Protein AF-J9GIW1-F1 (afdb_monomer_lite)

Radius of gyration: 27.0 Å; chains: 1; bounding box: 78×29×65 Å

pLDDT: mean 71.68, std 23.79, range [25.59, 98.31]

Organism: NCBI:txid749906

Secondary structure (DSSP, 8-state):
--------------------SS----TT----PPPTT-EEEETTEEEEEEEPPB-TTSPBP-TT-TT--TTSS----BTTB----STTSTT---EEEEE-PPPPP---S-------TTTTT---GGGS-HHHHHHHHHHHHHHHHHH-TTGGGG-TTHHHHHHHHHHHHHHHHHTT--B-TTT-SBHHHHHHHHHHHHHHHHHHHHHHHH--

Structure (mmCIF, N/CA/C/O backbone):
data_AF-J9GIW1-F1
#
_entry.id   AF-J9GIW1-F1
#
loop_
_atom_site.group_PDB
_atom_site.id
_atom_site.type_symbol
_atom_site.label_atom_id
_atom_site.label_alt_id
_atom_site.label_comp_id
_atom_site.label_asym_id
_atom_site.label_entity_id
_atom_site.label_seq_id
_atom_site.pdbx_PDB_ins_code
_atom_site.Cartn_x
_atom_site.Cartn_y
_atom_site.Cartn_z
_atom_site.occupancy
_atom_site.B_iso_or_equiv
_atom_site.auth_seq_id
_atom_site.auth_comp_id
_atom_site.auth_asym_id
_atom_site.auth_atom_id
_atom_site.pdbx_PDB_model_num
ATOM 1 N N . MET A 1 1 ? -30.947 -4.481 -18.142 1.00 34.44 1 MET A N 1
ATOM 2 C CA . MET A 1 1 ? -30.563 -5.759 -17.505 1.00 34.44 1 MET A CA 1
ATOM 3 C C . MET A 1 1 ? -29.119 -5.628 -17.074 1.00 34.44 1 MET A C 1
ATOM 5 O O . MET A 1 1 ? -28.311 -5.273 -17.918 1.00 34.44 1 MET A O 1
ATOM 9 N N . GLY A 1 2 ? -28.842 -5.852 -15.788 1.00 29.94 2 GLY A N 1
ATOM 10 C CA . GLY 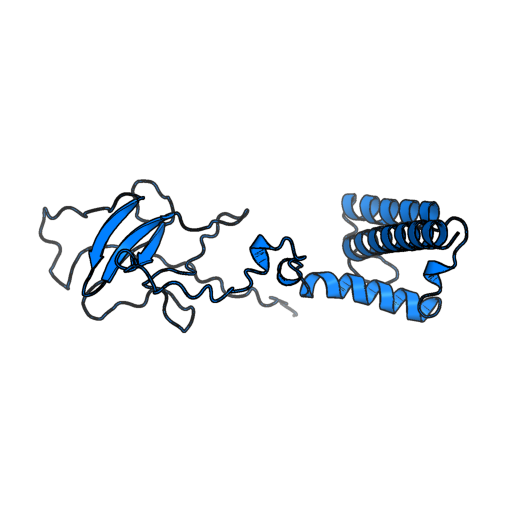A 1 2 ? -27.494 -5.821 -15.212 1.00 29.94 2 GLY A CA 1
ATOM 11 C C . GLY A 1 2 ? -27.315 -4.759 -14.127 1.00 29.94 2 GLY A C 1
ATOM 12 O O . GLY A 1 2 ? -26.553 -3.826 -14.318 1.00 29.94 2 GLY A O 1
ATOM 13 N N . ASP A 1 3 ? -28.054 -4.883 -13.021 1.00 30.08 3 ASP A N 1
ATOM 14 C CA . ASP A 1 3 ? -27.810 -4.173 -11.757 1.00 30.08 3 ASP A CA 1
ATOM 15 C C . ASP A 1 3 ? -26.707 -4.928 -10.995 1.00 30.08 3 ASP A C 1
ATOM 17 O O . ASP A 1 3 ? -26.909 -6.079 -10.605 1.00 30.08 3 ASP A O 1
ATOM 21 N N . SER A 1 4 ? -25.534 -4.314 -10.832 1.00 28.95 4 SER A N 1
ATOM 22 C CA . SER A 1 4 ? -24.412 -4.850 -10.058 1.00 28.95 4 SER A CA 1
ATOM 23 C C . SER A 1 4 ? -24.239 -4.059 -8.761 1.00 28.95 4 SER A C 1
ATOM 25 O O . SER A 1 4 ? -23.310 -3.268 -8.603 1.00 28.95 4 SER A O 1
ATOM 27 N N . ARG A 1 5 ? -25.141 -4.295 -7.806 1.00 30.14 5 ARG A N 1
ATOM 28 C CA . ARG A 1 5 ? -24.930 -3.983 -6.388 1.00 30.14 5 ARG A CA 1
ATOM 29 C C . ARG A 1 5 ? -23.894 -4.949 -5.803 1.00 30.14 5 ARG A C 1
ATOM 31 O O . ARG A 1 5 ? -24.227 -6.040 -5.347 1.00 30.14 5 ARG A O 1
ATOM 38 N N . GLY A 1 6 ? -22.627 -4.541 -5.854 1.00 28.38 6 GLY A N 1
ATOM 39 C CA . GLY A 1 6 ? -21.516 -5.191 -5.165 1.00 28.38 6 GLY A CA 1
ATOM 40 C C . GLY A 1 6 ? -21.609 -4.974 -3.654 1.00 28.38 6 GLY A C 1
ATOM 41 O O . GLY A 1 6 ? -21.505 -3.854 -3.173 1.00 28.38 6 GLY A O 1
ATOM 42 N N . ILE A 1 7 ? -21.884 -6.070 -2.951 1.00 31.95 7 ILE A N 1
ATOM 43 C CA . ILE A 1 7 ? -21.630 -6.408 -1.541 1.00 31.95 7 ILE A CA 1
ATOM 44 C C . ILE A 1 7 ? -20.930 -5.298 -0.726 1.00 31.95 7 ILE A C 1
ATOM 46 O O . ILE A 1 7 ? -19.725 -5.331 -0.495 1.00 31.95 7 ILE A O 1
ATOM 50 N N . LEU A 1 8 ? -21.715 -4.345 -0.221 1.00 29.56 8 LEU A N 1
ATOM 51 C CA . LEU A 1 8 ? -21.342 -3.567 0.957 1.00 29.56 8 LEU A CA 1
ATOM 52 C C . LEU A 1 8 ? -21.538 -4.476 2.173 1.00 29.56 8 LEU A C 1
ATOM 54 O O . LEU A 1 8 ? -22.647 -4.954 2.428 1.00 29.56 8 LEU A O 1
ATOM 58 N N . GLY A 1 9 ? -20.458 -4.746 2.906 1.00 27.41 9 GLY A N 1
ATOM 59 C CA . GLY A 1 9 ? -20.540 -5.374 4.218 1.00 27.41 9 GLY A CA 1
ATOM 60 C C . GLY A 1 9 ? -21.493 -4.563 5.094 1.00 27.41 9 GLY A C 1
ATOM 61 O O . GLY A 1 9 ? -21.270 -3.379 5.324 1.00 27.41 9 GLY A O 1
ATOM 62 N N . ASN A 1 10 ? -22.586 -5.189 5.530 1.00 28.38 10 ASN A N 1
ATOM 63 C CA . ASN A 1 10 ? -23.579 -4.573 6.402 1.00 28.38 10 ASN A CA 1
ATOM 64 C C . ASN A 1 10 ? -22.921 -4.163 7.730 1.00 28.38 10 ASN A C 1
ATOM 66 O O . ASN A 1 10 ? -22.829 -4.971 8.654 1.00 28.38 10 ASN A O 1
ATOM 70 N N . VAL A 1 11 ? -22.484 -2.908 7.844 1.00 31.77 11 VAL A N 1
ATOM 71 C CA . VAL A 1 11 ? -22.175 -2.298 9.137 1.00 31.77 11 VAL A CA 1
ATOM 72 C C . VAL A 1 11 ? -23.519 -2.001 9.796 1.00 31.77 11 VAL A C 1
ATOM 74 O O . VAL A 1 11 ? -24.291 -1.155 9.351 1.00 31.77 11 VAL A O 1
ATOM 77 N N . HIS A 1 12 ? -23.862 -2.795 10.805 1.00 31.84 12 HIS A N 1
ATOM 78 C CA . HIS A 1 12 ? -25.117 -2.668 11.532 1.00 31.84 12 HIS A CA 1
ATOM 79 C C . HIS A 1 12 ? -25.100 -1.406 12.412 1.00 31.84 12 HIS A C 1
ATOM 81 O O . HIS A 1 12 ? -24.447 -1.382 13.452 1.00 31.84 12 HIS A O 1
ATOM 87 N N . TYR A 1 13 ? -25.859 -0.377 12.027 1.00 31.52 13 TYR A N 1
ATOM 88 C CA . TYR A 1 13 ? -26.205 0.756 12.892 1.00 31.52 13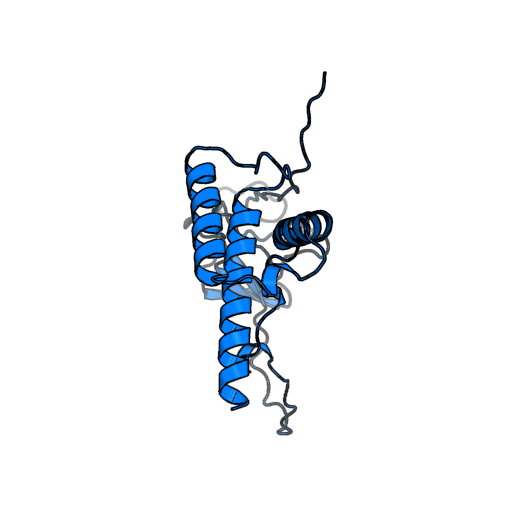 TYR A CA 1
ATOM 89 C C . TYR A 1 13 ? -27.261 0.312 13.917 1.00 31.52 13 TYR A C 1
ATOM 91 O O . TYR A 1 13 ? -28.282 -0.267 13.539 1.00 31.52 13 TYR A O 1
ATOM 99 N N . CYS A 1 14 ? -27.030 0.550 15.212 1.00 28.52 14 CYS A N 1
ATOM 100 C CA . CYS A 1 14 ? -27.933 0.100 16.277 1.00 28.52 14 CYS A CA 1
ATOM 101 C C . CYS A 1 14 ? -28.459 1.274 17.125 1.00 28.52 14 CYS A C 1
ATOM 103 O O . CYS A 1 14 ? -27.732 1.869 17.915 1.00 28.52 14 CYS A O 1
ATOM 105 N N . TYR A 1 15 ? -29.757 1.560 16.974 1.00 27.89 15 TYR A N 1
ATOM 106 C CA . TYR A 1 15 ? -30.563 2.480 17.788 1.00 27.89 15 TYR A CA 1
ATOM 107 C C . TYR A 1 15 ? -31.064 1.787 19.048 1.00 27.89 15 TYR A C 1
ATOM 109 O O . TYR A 1 15 ? -31.708 0.752 18.897 1.00 27.89 15 TYR A O 1
ATOM 117 N N . ILE A 1 16 ? -30.969 2.364 20.256 1.00 38.75 16 ILE A N 1
ATOM 118 C CA . ILE A 1 16 ? -31.839 1.892 21.353 1.00 38.75 16 ILE A CA 1
ATOM 119 C C . ILE A 1 16 ? -32.179 3.031 22.385 1.00 38.75 16 ILE A C 1
ATOM 121 O O . ILE A 1 16 ? -31.409 3.971 22.545 1.00 38.75 16 ILE A O 1
ATOM 125 N N . GLN A 1 17 ? -33.373 2.974 23.034 1.00 33.34 17 GLN A N 1
ATOM 126 C CA . GLN A 1 17 ? -33.990 3.805 24.115 1.00 33.34 17 GLN A CA 1
ATOM 127 C C . GLN A 1 17 ? -33.945 3.227 25.559 1.00 33.34 17 GLN A C 1
ATOM 129 O O . GLN A 1 17 ? -34.583 2.205 25.771 1.00 33.34 17 GLN A O 1
ATOM 134 N N . ILE A 1 18 ? -33.353 3.885 26.571 1.00 30.81 18 ILE A N 1
ATOM 135 C CA . ILE A 1 18 ? -33.427 3.410 27.979 1.00 30.81 18 ILE A CA 1
ATOM 136 C C . ILE A 1 18 ? -34.754 3.824 28.624 1.00 30.81 18 ILE A C 1
ATOM 138 O O . ILE A 1 18 ? -35.031 5.012 28.702 1.00 30.81 18 ILE A O 1
ATOM 142 N N . ASP A 1 19 ? -35.547 2.858 29.086 1.00 28.91 19 ASP A N 1
ATOM 143 C CA . ASP A 1 19 ? -36.353 2.963 30.312 1.00 28.91 19 ASP A CA 1
ATOM 144 C C . ASP A 1 19 ? -36.876 1.564 30.672 1.00 28.91 19 ASP A C 1
ATOM 146 O O . ASP A 1 19 ? -37.833 1.103 30.056 1.00 28.91 19 ASP A O 1
ATOM 150 N N . LEU A 1 20 ? -36.201 0.934 31.650 1.00 26.41 20 LEU A N 1
ATOM 151 C CA . LEU A 1 20 ? -36.711 0.009 32.683 1.00 26.41 20 LEU A CA 1
ATOM 152 C C . LEU A 1 20 ? -37.554 -1.230 32.245 1.00 26.41 20 LEU A C 1
ATOM 154 O O . LEU A 1 20 ? -37.964 -1.353 31.093 1.00 26.41 20 LEU A O 1
ATOM 158 N N . PRO A 1 21 ? -37.755 -2.255 33.115 1.00 25.59 21 PRO A N 1
ATOM 159 C CA . PRO A 1 21 ? -38.506 -3.459 32.732 1.00 25.59 21 PRO A CA 1
ATOM 160 C C . PRO A 1 21 ? -39.924 -3.045 32.337 1.00 25.59 21 PRO A C 1
ATOM 162 O O . PRO A 1 21 ? -40.338 -1.967 32.741 1.00 25.59 21 PRO A O 1
ATOM 165 N N . ARG A 1 22 ? -40.673 -3.854 31.563 1.00 27.08 22 ARG A N 1
ATOM 166 C CA . ARG A 1 22 ? -42.056 -3.550 31.114 1.00 27.08 22 ARG A CA 1
ATOM 167 C C . ARG A 1 22 ? -42.930 -3.007 32.263 1.00 27.08 22 ARG A C 1
ATOM 169 O O . ARG A 1 22 ? -43.689 -3.726 32.903 1.00 27.08 22 ARG A O 1
ATOM 176 N N . ILE A 1 23 ? -42.869 -1.705 32.469 1.00 29.38 23 ILE A N 1
ATOM 177 C CA . ILE A 1 23 ? -43.678 -0.906 33.360 1.00 29.38 23 ILE A CA 1
ATOM 178 C C . ILE A 1 23 ? -44.057 0.244 32.453 1.00 29.38 23 ILE A C 1
ATOM 180 O O . ILE A 1 23 ? -43.209 0.957 31.922 1.00 29.38 23 ILE A O 1
ATOM 184 N N . LYS A 1 24 ? -45.356 0.361 32.186 1.00 30.48 24 LYS A N 1
ATOM 185 C CA . LYS A 1 24 ? -45.933 1.533 31.529 1.00 30.48 24 LYS A CA 1
ATOM 186 C C . LYS A 1 24 ? -45.247 2.770 32.107 1.00 30.48 24 LYS A C 1
ATOM 188 O O . LYS A 1 24 ? -45.344 2.951 33.317 1.00 30.48 24 LYS A O 1
ATOM 193 N N . LYS A 1 25 ? -44.567 3.553 31.261 1.00 33.88 25 LYS A N 1
ATOM 194 C CA . LYS A 1 25 ? -43.883 4.810 31.596 1.00 33.88 25 LYS A CA 1
ATOM 195 C C . LYS A 1 25 ? -44.646 5.521 32.720 1.00 33.88 25 LYS A C 1
ATOM 197 O O . LYS A 1 25 ? -45.715 6.086 32.469 1.00 33.88 25 LYS A O 1
ATOM 202 N N . LYS A 1 26 ? -44.184 5.414 33.971 1.00 38.84 26 LYS A N 1
ATOM 203 C CA . LYS A 1 26 ? -44.797 6.177 35.058 1.00 38.84 26 LYS A CA 1
ATOM 204 C C . LYS A 1 26 ? -44.316 7.606 34.869 1.00 38.84 26 LYS A C 1
ATOM 206 O O . LYS A 1 26 ? -43.137 7.867 34.667 1.00 38.84 26 LYS A O 1
ATOM 211 N N . LYS A 1 27 ? -45.266 8.531 34.823 1.00 31.41 27 LYS A N 1
ATOM 212 C CA . LYS A 1 27 ? -45.013 9.954 34.609 1.00 31.41 27 LYS A CA 1
ATOM 213 C C . LYS A 1 27 ? -44.089 10.454 35.735 1.00 31.41 27 LYS A C 1
ATOM 215 O O . LYS A 1 27 ? -44.565 10.586 36.856 1.00 31.41 27 LYS A O 1
ATOM 220 N N . GLY A 1 28 ? -42.805 10.692 35.441 1.00 39.88 28 GLY A N 1
ATOM 221 C CA . GLY A 1 28 ? -41.854 11.316 36.374 1.00 39.88 28 GLY A CA 1
ATOM 222 C C . GLY A 1 28 ? -40.571 10.552 36.741 1.00 39.88 28 GLY A C 1
ATOM 223 O O . GLY A 1 28 ? -39.866 11.044 37.611 1.00 39.88 28 GLY A O 1
ATOM 224 N N . GLU A 1 29 ? -40.235 9.405 36.137 1.00 39.62 29 GLU A N 1
ATOM 225 C CA . GLU A 1 29 ? -38.907 8.781 36.345 1.00 39.62 29 GLU A CA 1
ATOM 226 C C . GLU A 1 29 ? -37.851 9.392 35.399 1.00 39.62 29 GLU A C 1
ATOM 228 O O . GLU A 1 29 ? -38.064 9.466 34.188 1.00 39.62 29 GLU A O 1
ATOM 233 N N . GLU A 1 30 ? -36.740 9.882 35.964 1.00 42.78 30 GLU A N 1
ATOM 234 C CA . GLU A 1 30 ? -35.601 10.460 35.235 1.00 42.78 30 GLU A CA 1
ATOM 235 C C . GLU A 1 30 ? -34.679 9.367 34.670 1.00 42.78 30 GLU A C 1
ATOM 237 O O . GLU A 1 30 ? -34.265 8.448 35.380 1.00 42.78 30 GLU A O 1
ATOM 242 N N . ILE A 1 31 ? -34.298 9.504 33.397 1.00 49.56 31 ILE A N 1
ATOM 243 C CA . ILE A 1 31 ? -33.262 8.681 32.764 1.00 49.56 31 ILE A CA 1
ATOM 244 C C . ILE A 1 31 ? -31.905 9.090 33.362 1.00 49.56 31 ILE A C 1
ATOM 246 O O . ILE A 1 31 ? -31.427 10.194 33.110 1.00 49.56 31 ILE A O 1
ATOM 250 N N . MET A 1 32 ? -31.266 8.212 34.143 1.00 53.44 32 MET A N 1
ATOM 251 C CA . MET A 1 32 ? -29.911 8.448 34.665 1.00 53.44 32 MET A CA 1
ATOM 252 C C . MET A 1 32 ? -28.850 8.181 33.584 1.00 53.44 32 MET A C 1
ATOM 254 O O . MET A 1 32 ? -28.480 7.032 33.332 1.00 53.44 32 MET A O 1
ATOM 258 N N . GLU A 1 33 ? -28.341 9.242 32.951 1.00 62.41 33 GLU A N 1
ATOM 259 C CA . GLU A 1 33 ? -27.175 9.179 32.060 1.00 62.41 33 GLU A CA 1
ATOM 260 C C . GLU A 1 33 ? -25.873 9.104 32.873 1.00 62.41 33 GLU A C 1
ATOM 262 O O . GLU A 1 33 ? -25.612 9.949 33.729 1.00 62.41 33 GLU A O 1
ATOM 267 N N . ARG A 1 34 ? -25.037 8.099 32.582 1.00 74.00 34 ARG A N 1
ATOM 268 C CA . ARG A 1 34 ? -23.718 7.936 33.210 1.00 74.00 34 ARG A CA 1
ATOM 269 C C . ARG A 1 34 ? -22.679 8.827 32.531 1.00 74.00 34 ARG A C 1
ATOM 271 O O . ARG A 1 34 ? -22.622 8.893 31.296 1.00 74.00 34 ARG A O 1
ATOM 278 N N . LYS A 1 35 ? -21.840 9.496 33.318 1.00 75.19 35 LYS A N 1
ATOM 279 C CA . LYS A 1 35 ? -20.772 10.369 32.809 1.00 75.19 35 LYS A CA 1
ATOM 280 C C . LYS A 1 35 ? -19.613 9.537 32.266 1.00 75.19 35 LYS A C 1
ATOM 282 O O . LYS A 1 35 ? -19.339 8.449 32.754 1.00 75.19 35 LYS A O 1
ATOM 287 N N . ILE A 1 36 ? -18.906 10.061 31.269 1.00 76.38 36 ILE A N 1
ATOM 288 C CA . ILE A 1 36 ? -17.645 9.460 30.814 1.00 76.38 36 ILE A CA 1
ATOM 289 C C . ILE A 1 36 ? -16.636 9.499 31.973 1.00 76.38 36 ILE A C 1
ATOM 291 O O . ILE A 1 36 ? -16.488 10.536 32.620 1.00 76.38 36 ILE A O 1
ATOM 295 N N . GLY A 1 37 ? -15.967 8.374 32.226 1.00 77.31 37 GLY A N 1
ATOM 296 C CA . GLY A 1 37 ? -15.086 8.134 33.373 1.00 77.31 37 GLY A CA 1
ATOM 297 C C . GLY A 1 37 ? -15.821 7.725 34.654 1.00 77.31 37 GLY A C 1
ATOM 298 O O . GLY A 1 37 ? -15.190 7.547 35.690 1.00 77.31 37 GLY A O 1
ATOM 299 N N . GLU A 1 38 ? -17.152 7.604 34.626 1.00 76.94 38 GLU A N 1
ATOM 300 C CA . GLU A 1 38 ? -17.910 7.120 35.776 1.00 76.94 38 GLU A CA 1
ATOM 301 C C . GLU A 1 38 ? -17.763 5.606 35.923 1.00 76.94 38 GLU A C 1
ATOM 303 O O . GLU A 1 38 ? -18.028 4.850 34.983 1.00 76.94 38 GLU A O 1
ATOM 308 N N . GLU A 1 39 ? -17.407 5.175 37.131 1.00 84.00 39 GLU A N 1
ATOM 309 C CA . GLU A 1 39 ? -17.430 3.775 37.529 1.00 84.00 39 GLU A CA 1
ATOM 310 C C . GLU A 1 39 ? -18.745 3.431 38.237 1.00 84.00 39 GLU A C 1
ATOM 312 O O . GLU A 1 39 ? -19.198 4.151 39.130 1.00 84.00 39 GLU A O 1
ATOM 317 N N . PHE A 1 40 ? -19.356 2.304 37.884 1.00 73.69 40 PHE A N 1
ATOM 318 C CA . PHE A 1 40 ? -20.596 1.839 38.496 1.00 73.69 40 PHE A CA 1
ATOM 319 C C . PHE A 1 40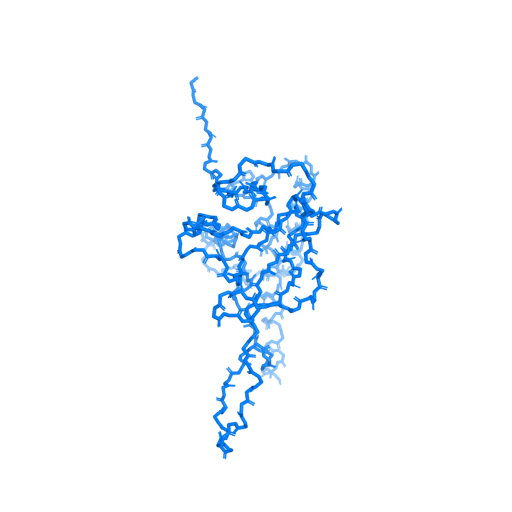 ? -20.666 0.314 38.552 1.00 73.69 40 PHE A C 1
ATOM 321 O O . PHE A 1 40 ? -20.081 -0.393 37.736 1.00 73.69 40 PHE A O 1
ATOM 328 N N . GLN A 1 41 ? -21.413 -0.204 39.525 1.00 76.44 41 GLN A N 1
ATOM 329 C CA . GLN A 1 41 ? -21.688 -1.633 39.624 1.00 76.44 41 GLN A CA 1
ATOM 330 C C . GLN A 1 41 ? -22.848 -2.010 38.691 1.00 76.44 41 GLN A C 1
ATOM 332 O O . GLN A 1 41 ? -23.913 -1.386 38.736 1.00 76.44 41 GLN A O 1
ATOM 337 N N . PHE A 1 42 ? -22.662 -3.048 37.880 1.00 72.69 42 PHE A N 1
ATOM 338 C CA . PHE A 1 42 ? -23.688 -3.660 37.043 1.00 72.69 42 PHE A CA 1
ATOM 339 C C . PHE A 1 42 ? -23.631 -5.181 37.204 1.00 72.69 42 PHE A C 1
ATOM 341 O O . PHE A 1 42 ? -22.660 -5.816 36.802 1.00 72.69 42 PHE A O 1
ATOM 348 N N . ASP A 1 43 ? -24.676 -5.760 37.799 1.00 71.25 43 ASP A N 1
ATOM 349 C CA . ASP A 1 43 ? -24.690 -7.170 38.209 1.00 71.25 43 ASP A CA 1
ATOM 350 C C . ASP A 1 43 ? -23.455 -7.517 39.064 1.00 71.25 43 ASP A C 1
ATOM 352 O O . ASP A 1 43 ? -23.230 -6.909 40.116 1.00 71.25 43 ASP A O 1
ATOM 356 N N . ASP A 1 44 ? -22.651 -8.476 38.622 1.00 73.19 44 ASP A N 1
ATOM 357 C CA . ASP A 1 44 ? -21.428 -8.962 39.255 1.00 73.19 44 ASP A CA 1
ATOM 358 C C . ASP A 1 44 ? -20.158 -8.232 38.777 1.00 73.19 44 ASP A C 1
ATOM 360 O O . ASP A 1 44 ? -19.064 -8.510 39.269 1.00 73.19 44 ASP A O 1
ATOM 364 N N . ALA A 1 45 ? -20.285 -7.263 37.867 1.00 72.31 45 ALA A N 1
ATOM 365 C CA . ALA A 1 45 ? -19.164 -6.526 37.296 1.00 72.31 45 ALA A CA 1
ATOM 366 C C . ALA A 1 45 ? -19.160 -5.051 37.719 1.00 72.31 45 ALA A C 1
ATOM 368 O O . ALA A 1 45 ? -20.177 -4.358 37.680 1.00 72.31 45 ALA A O 1
ATOM 369 N N . LYS A 1 46 ? -17.976 -4.538 38.064 1.00 82.31 46 LYS A N 1
ATOM 370 C CA . LYS A 1 46 ? -17.726 -3.097 38.127 1.00 82.31 46 LYS A CA 1
ATOM 371 C C . LYS A 1 46 ? -17.371 -2.623 36.720 1.00 82.31 46 LYS A C 1
ATOM 373 O O . LYS A 1 46 ? -16.511 -3.224 36.081 1.00 82.31 46 LYS A O 1
ATOM 378 N N . LEU A 1 47 ? -18.049 -1.597 36.217 1.00 81.12 47 LEU A N 1
ATOM 379 C CA . LEU A 1 47 ? -17.886 -1.078 34.860 1.00 81.12 47 LEU A CA 1
ATOM 380 C C . LEU A 1 47 ? -17.478 0.397 34.884 1.00 81.12 47 LEU A C 1
ATOM 382 O O . LEU A 1 47 ? -17.918 1.134 35.759 1.00 81.12 47 LEU A O 1
ATOM 386 N N . GLU A 1 48 ? -16.702 0.829 33.894 1.00 85.62 48 GLU A N 1
ATOM 387 C CA . GLU A 1 48 ? -16.350 2.223 33.608 1.00 85.62 48 GLU A CA 1
ATOM 388 C C . GLU A 1 48 ? -16.941 2.641 32.255 1.00 85.62 48 GLU A C 1
ATOM 390 O O . GLU A 1 48 ? -16.911 1.878 31.282 1.00 85.62 48 GLU A O 1
ATOM 395 N N . VAL A 1 49 ? -17.464 3.866 32.175 1.00 81.06 49 VAL A N 1
ATOM 396 C CA . VAL A 1 49 ? -17.902 4.475 30.911 1.00 81.06 49 VAL A CA 1
ATOM 397 C C . VAL A 1 49 ? -16.713 5.104 30.185 1.00 81.06 49 VAL A C 1
ATOM 399 O O . VAL A 1 49 ? -16.175 6.114 30.629 1.00 81.06 49 VAL A O 1
ATOM 402 N N . VAL A 1 50 ? -16.345 4.578 29.020 1.00 82.50 50 VAL A N 1
ATOM 403 C CA . VAL A 1 50 ? -15.192 5.051 28.232 1.00 82.50 50 VAL A CA 1
ATOM 404 C C . VAL A 1 50 ? -15.658 5.536 26.863 1.00 82.50 50 VAL A C 1
ATOM 406 O O . VAL A 1 50 ? -16.609 4.995 26.313 1.00 82.50 50 VAL A O 1
ATOM 409 N N . LYS A 1 51 ? -15.008 6.547 26.274 1.00 84.62 51 LYS A N 1
ATOM 410 C CA . LYS A 1 51 ? -15.312 6.967 24.892 1.00 84.62 51 LYS A CA 1
ATOM 411 C C . LYS A 1 51 ? -15.037 5.826 23.909 1.00 84.62 51 LYS A C 1
ATOM 413 O O . LYS A 1 51 ? -13.998 5.177 23.992 1.00 84.62 51 LYS A O 1
ATOM 418 N N . ALA A 1 52 ? -15.947 5.615 22.966 1.00 76.94 52 ALA A N 1
ATOM 419 C CA . ALA A 1 52 ? -15.735 4.685 21.868 1.00 76.94 52 ALA A CA 1
ATOM 420 C C . ALA A 1 52 ? -14.713 5.259 20.876 1.00 76.94 52 ALA A C 1
ATOM 422 O O . ALA A 1 52 ? -14.625 6.476 20.691 1.00 76.94 52 ALA A O 1
ATOM 423 N N . HIS A 1 53 ? -13.969 4.378 20.207 1.00 76.69 53 HIS A N 1
ATOM 424 C CA . HIS A 1 53 ? -13.179 4.772 19.045 1.00 76.69 53 HIS A CA 1
ATOM 425 C C . HIS A 1 53 ? -14.119 5.152 17.893 1.00 76.69 53 HIS A C 1
ATOM 427 O O . HIS A 1 53 ? -15.154 4.506 17.714 1.00 76.69 53 HIS A O 1
ATOM 433 N N . VAL A 1 54 ? -13.765 6.190 17.133 1.00 72.38 54 VAL A N 1
ATOM 434 C CA . VAL A 1 54 ? -14.531 6.683 15.982 1.00 72.38 54 VAL A CA 1
ATOM 435 C C . VAL A 1 54 ? -13.581 6.831 14.798 1.00 72.38 54 VAL A C 1
ATOM 437 O O . VAL A 1 54 ? -12.517 7.431 14.958 1.00 72.38 54 VAL A O 1
ATOM 440 N N . ASP A 1 55 ? -13.944 6.278 13.640 1.00 69.19 55 ASP A N 1
ATOM 441 C CA . ASP A 1 55 ? -13.152 6.433 12.415 1.00 69.19 55 ASP A CA 1
ATOM 442 C C . ASP A 1 55 ? -13.321 7.820 11.771 1.00 69.19 55 ASP A C 1
ATOM 444 O O . ASP A 1 55 ? -14.113 8.664 12.198 1.00 69.19 55 ASP A O 1
ATOM 448 N N . VAL A 1 56 ? -12.573 8.054 10.692 1.00 61.75 56 VAL A N 1
ATOM 449 C CA . VAL A 1 56 ? -12.615 9.304 9.915 1.00 61.75 56 VAL A CA 1
ATOM 450 C C . VAL A 1 56 ? -13.966 9.567 9.233 1.00 61.75 56 VAL A C 1
ATOM 452 O O . VAL A 1 56 ? -14.212 10.689 8.796 1.00 61.75 56 VAL A O 1
ATOM 455 N N . TYR A 1 57 ? -14.846 8.566 9.157 1.00 65.12 57 TYR A N 1
ATOM 456 C CA . TYR A 1 57 ? -16.189 8.658 8.581 1.00 65.12 57 TYR A CA 1
ATOM 457 C C . TYR A 1 57 ? -17.278 8.851 9.647 1.00 65.12 57 TYR A C 1
ATOM 459 O O . TYR A 1 57 ? -18.451 9.006 9.309 1.00 65.12 57 TYR A O 1
ATOM 467 N N . GLY A 1 58 ? -16.905 8.873 10.930 1.00 64.56 58 GLY A N 1
ATOM 468 C CA . GLY A 1 58 ? -17.834 9.030 12.044 1.00 64.56 58 GLY A CA 1
ATOM 469 C C . GLY A 1 58 ? -18.451 7.721 12.544 1.00 64.56 58 GLY A C 1
ATOM 470 O O . GLY A 1 58 ? -19.381 7.770 13.350 1.00 64.56 58 GLY A O 1
ATOM 471 N N . ASN A 1 59 ? -17.958 6.555 12.116 1.00 68.31 59 ASN A N 1
ATOM 472 C CA . ASN A 1 59 ? -18.440 5.268 12.613 1.00 68.31 59 ASN A CA 1
ATOM 473 C C . ASN A 1 59 ? -17.787 4.938 13.958 1.00 68.31 59 ASN A C 1
ATOM 475 O O . ASN A 1 59 ? -16.564 4.952 14.086 1.00 68.31 59 ASN A O 1
ATOM 479 N N . SER A 1 60 ? -18.602 4.608 14.962 1.00 70.00 60 SER A N 1
ATOM 480 C CA . SER A 1 60 ? -18.125 4.205 16.289 1.00 70.00 60 SER A CA 1
ATOM 481 C C . SER A 1 60 ? -17.966 2.689 16.418 1.00 70.00 60 SER A C 1
ATOM 483 O O . SER A 1 60 ? -18.883 1.944 16.063 1.00 70.00 60 SER A O 1
ATOM 485 N N . TYR A 1 61 ? -16.872 2.233 17.029 1.00 69.12 61 TYR A N 1
ATOM 486 C CA . TYR A 1 61 ? -16.596 0.810 17.249 1.00 69.12 61 TYR A CA 1
ATOM 487 C C . TYR A 1 61 ? -17.048 0.340 18.636 1.00 69.12 61 TYR A C 1
ATOM 489 O O . TYR A 1 61 ? -16.821 1.008 19.643 1.00 69.12 61 TYR A O 1
ATOM 497 N N . CYS A 1 62 ? -17.665 -0.844 18.687 1.00 69.38 62 CYS A N 1
ATOM 498 C CA . CYS A 1 62 ? -18.121 -1.483 19.930 1.00 69.38 62 CYS A CA 1
ATOM 499 C C . CYS A 1 62 ? -17.127 -2.519 20.489 1.00 69.38 62 CYS A C 1
ATOM 501 O O . CYS A 1 62 ? -17.456 -3.223 21.446 1.00 69.38 62 CYS A O 1
ATOM 503 N N . GLU A 1 63 ? -15.944 -2.653 19.885 1.00 69.19 63 GLU A N 1
ATOM 504 C CA . GLU A 1 63 ? -14.906 -3.591 20.322 1.00 69.19 63 GLU A CA 1
ATOM 505 C C . GLU A 1 63 ? -14.496 -3.324 21.781 1.00 69.19 63 GLU A C 1
ATOM 507 O O . GLU A 1 63 ? -14.361 -2.176 22.204 1.00 69.19 63 GLU A O 1
ATOM 512 N N . GLY A 1 64 ? -14.354 -4.387 22.580 1.00 70.50 64 GLY A N 1
ATOM 513 C CA . GLY A 1 64 ? -13.997 -4.287 24.002 1.00 70.50 64 GLY A CA 1
ATOM 514 C C . GLY A 1 64 ? -15.126 -3.837 24.941 1.00 70.50 64 GLY A C 1
ATOM 515 O O . GLY A 1 64 ? -14.908 -3.743 26.149 1.00 70.50 64 GLY A O 1
ATOM 516 N N . CYS A 1 65 ? -16.336 -3.583 24.433 1.00 76.88 65 CYS A N 1
ATOM 517 C CA . CYS A 1 65 ? -17.494 -3.305 25.279 1.00 76.88 65 CYS A CA 1
ATOM 518 C C . CYS A 1 65 ? -17.948 -4.574 26.019 1.00 76.88 65 CYS A C 1
ATOM 520 O O . CYS A 1 65 ? -18.165 -5.612 25.396 1.00 76.88 65 CYS A O 1
ATOM 522 N N . TYR A 1 66 ? -18.187 -4.472 27.329 1.00 75.44 66 TYR A N 1
ATOM 523 C CA . TYR A 1 66 ? -18.701 -5.550 28.185 1.00 75.44 66 TYR A CA 1
ATOM 524 C C . TYR A 1 66 ? -20.006 -6.164 27.654 1.00 75.44 66 TYR A C 1
ATOM 526 O O . TYR A 1 66 ? -20.281 -7.342 27.856 1.00 75.44 66 TYR A O 1
ATOM 534 N N . PHE A 1 67 ? -20.803 -5.369 26.939 1.00 71.00 67 PHE A N 1
ATOM 535 C CA . PHE A 1 67 ? -22.087 -5.787 26.378 1.00 71.00 67 PHE A CA 1
ATOM 536 C C . PHE A 1 67 ? -22.004 -6.306 24.930 1.00 71.00 67 PHE A C 1
ATOM 538 O O . PHE A 1 67 ? -23.043 -6.572 24.322 1.00 71.00 67 PHE A O 1
ATOM 545 N N . LEU A 1 68 ? -20.803 -6.442 24.354 1.00 65.88 68 LEU A N 1
ATOM 546 C CA . LEU A 1 68 ? -20.620 -6.960 22.998 1.00 65.88 68 LEU A CA 1
ATOM 547 C C . LEU A 1 68 ? -20.866 -8.479 22.960 1.00 65.88 68 LEU A C 1
ATOM 549 O O . LEU A 1 68 ? -20.155 -9.250 23.599 1.00 65.88 68 LEU A O 1
ATOM 553 N N . HIS A 1 69 ? -21.856 -8.928 22.181 1.00 56.16 69 HIS A N 1
ATOM 554 C CA . HIS A 1 69 ? -22.118 -10.359 21.996 1.00 56.16 69 HIS A CA 1
ATOM 555 C C . HIS A 1 69 ? -21.149 -10.978 20.976 1.00 56.16 69 HIS A C 1
ATOM 557 O O . HIS A 1 69 ? -20.842 -10.378 19.946 1.00 56.16 69 HIS A O 1
ATOM 563 N N . SER A 1 70 ? -20.769 -12.237 21.207 1.00 45.03 70 SER A N 1
ATOM 564 C CA . SER A 1 70 ? -19.858 -13.059 20.385 1.00 45.03 70 SER A CA 1
ATOM 565 C C . SER A 1 70 ? -20.174 -13.177 18.883 1.00 45.03 70 SER A C 1
ATOM 567 O O . SER A 1 70 ? -19.319 -13.626 18.130 1.00 45.03 70 SER A O 1
ATOM 569 N N . ASN A 1 71 ? -21.366 -12.776 18.426 1.00 45.53 71 ASN A N 1
ATOM 570 C CA . ASN A 1 71 ? -21.783 -12.886 17.022 1.00 45.53 71 ASN A CA 1
ATOM 571 C C . ASN A 1 71 ? -21.784 -11.540 16.274 1.00 45.53 71 ASN A C 1
ATOM 573 O O . ASN A 1 71 ? -22.405 -11.439 15.215 1.00 45.53 71 ASN A O 1
ATOM 577 N N . SER A 1 72 ? -21.156 -10.497 16.829 1.00 48.62 72 SER A N 1
ATOM 578 C CA . SER A 1 72 ? -20.997 -9.171 16.196 1.00 48.62 72 SER A CA 1
ATOM 579 C C . SER A 1 72 ? -22.310 -8.487 15.772 1.00 48.62 72 SER A C 1
ATOM 581 O O . SER A 1 72 ? -22.302 -7.530 15.002 1.00 48.62 72 SER A O 1
ATOM 583 N N . LYS A 1 73 ? -23.459 -8.956 16.276 1.00 46.97 73 LYS A N 1
ATOM 584 C CA . LYS A 1 73 ? -24.801 -8.452 15.953 1.00 46.97 73 LYS A CA 1
ATOM 585 C C . LYS A 1 73 ? -25.426 -7.794 17.178 1.00 46.97 73 LYS A C 1
ATOM 587 O O . LYS A 1 73 ? -26.324 -8.356 17.791 1.00 46.97 73 LYS A O 1
ATOM 592 N N . CYS A 1 74 ? -24.943 -6.591 17.483 1.00 50.03 74 CYS A N 1
ATOM 593 C CA . CYS A 1 74 ? -25.447 -5.677 18.513 1.00 50.03 74 CYS A CA 1
ATOM 594 C C . CYS A 1 74 ? -25.486 -6.219 19.960 1.00 50.03 74 CYS A C 1
ATOM 596 O O . CYS A 1 74 ? -25.456 -7.418 20.230 1.00 50.03 74 CYS A O 1
ATOM 598 N N . CYS A 1 75 ? -25.572 -5.295 20.919 1.00 54.50 75 CYS A N 1
ATOM 599 C CA . CYS A 1 75 ? -25.851 -5.588 22.323 1.00 54.50 75 CYS A CA 1
ATOM 600 C C . CYS A 1 75 ? -27.272 -6.171 22.433 1.00 54.50 75 CYS A C 1
ATOM 602 O O . CYS A 1 75 ? -28.253 -5.433 22.540 1.00 54.50 75 CYS A O 1
ATOM 604 N N . SER A 1 76 ? -27.424 -7.490 22.319 1.00 43.62 76 SER A N 1
ATOM 605 C CA . SER A 1 76 ? -28.727 -8.136 22.446 1.00 43.62 76 SER A CA 1
ATOM 606 C C . SER A 1 76 ? -29.178 -8.092 23.902 1.00 43.62 76 SER A C 1
ATOM 608 O O . SER A 1 76 ? -28.517 -8.651 24.774 1.00 43.62 76 SER A O 1
ATOM 610 N N . ALA A 1 77 ? -30.309 -7.424 24.125 1.00 43.62 77 ALA A N 1
ATOM 611 C CA . ALA A 1 77 ? -31.157 -7.474 25.307 1.00 43.62 77 ALA A CA 1
ATOM 612 C C . ALA A 1 77 ? -30.898 -8.693 26.215 1.00 43.62 77 ALA A C 1
ATOM 614 O O . ALA A 1 77 ? -31.321 -9.810 25.908 1.00 43.62 77 ALA A O 1
ATOM 615 N N . PHE A 1 78 ? -30.272 -8.472 27.375 1.00 41.75 78 PHE A N 1
ATOM 616 C CA . PHE A 1 78 ? -30.475 -9.395 28.483 1.00 41.75 78 PHE A CA 1
ATOM 617 C C . PHE A 1 78 ? -31.944 -9.297 28.874 1.00 41.75 78 PHE A C 1
ATOM 619 O O . PHE A 1 78 ? -32.514 -8.205 28.884 1.00 41.75 78 PHE A O 1
ATOM 626 N N . LYS A 1 79 ? -32.561 -10.445 29.163 1.00 39.06 79 LYS A N 1
ATOM 627 C CA . LYS A 1 79 ? -34.010 -10.610 29.360 1.00 39.06 79 LYS A CA 1
ATOM 628 C C . LYS A 1 79 ? -34.662 -9.619 30.338 1.00 39.06 79 LYS A C 1
ATOM 630 O O . LYS A 1 79 ? -35.884 -9.542 30.333 1.00 39.06 79 LYS A O 1
ATOM 635 N N . GLU A 1 80 ? -33.902 -8.846 31.121 1.00 40.03 80 GLU A N 1
ATOM 636 C CA . GLU A 1 80 ? -34.433 -7.882 32.095 1.00 40.03 80 GLU A CA 1
ATOM 637 C C . GLU A 1 80 ? -33.622 -6.568 32.253 1.00 40.03 80 GLU A C 1
ATOM 639 O O . GLU A 1 80 ? -34.035 -5.706 33.028 1.00 40.03 80 GLU A O 1
ATOM 644 N N . LYS A 1 81 ? -32.496 -6.359 31.538 1.00 45.47 81 LYS A N 1
ATOM 645 C CA . LYS A 1 81 ? -31.616 -5.170 31.688 1.00 45.47 81 LYS A CA 1
ATOM 646 C C . LYS A 1 81 ? -31.008 -4.743 30.344 1.00 45.47 81 LYS A C 1
ATOM 648 O O . LYS A 1 81 ? -30.541 -5.591 29.588 1.00 45.47 81 LYS A O 1
ATOM 653 N N . ILE A 1 82 ? -31.013 -3.440 30.032 1.00 46.50 82 ILE A N 1
ATOM 654 C CA . ILE A 1 82 ? -30.535 -2.904 28.740 1.00 46.50 82 ILE A CA 1
ATOM 655 C C . ILE A 1 82 ? -29.596 -1.702 28.964 1.00 46.50 82 ILE A C 1
ATOM 657 O O . ILE A 1 82 ? -29.934 -0.807 29.737 1.00 46.50 82 ILE A O 1
ATOM 661 N N . GLY A 1 83 ? -28.443 -1.678 28.278 1.00 47.25 83 GLY A N 1
ATOM 662 C CA . GLY A 1 83 ? -27.458 -0.580 28.245 1.00 47.25 83 GLY A CA 1
ATOM 663 C C . GLY A 1 83 ? -27.280 0.011 26.833 1.00 47.25 83 GLY A C 1
ATOM 664 O O . GLY A 1 83 ? -27.563 -0.666 25.846 1.00 47.25 83 GLY A O 1
ATOM 665 N N . TYR A 1 84 ? -26.855 1.281 26.732 1.00 52.44 84 TYR A N 1
ATOM 666 C CA . TYR A 1 84 ? -26.924 2.104 25.507 1.00 52.44 84 TYR A CA 1
ATOM 667 C C . TYR A 1 84 ? -25.675 2.971 25.332 1.00 52.44 84 TYR 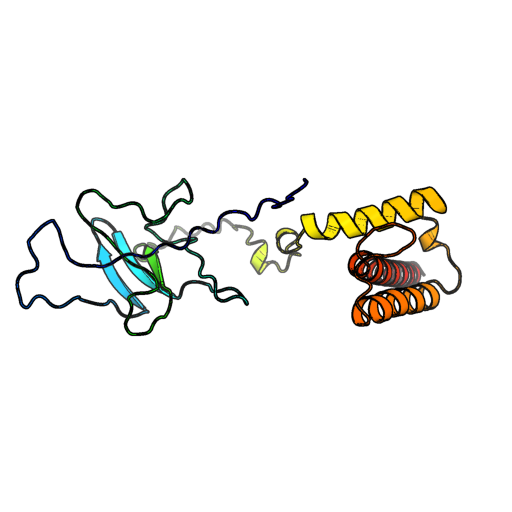A C 1
ATOM 669 O O . TYR A 1 84 ? -25.203 3.547 26.309 1.00 52.44 84 TYR A O 1
ATOM 677 N N . CYS A 1 85 ? -25.161 3.083 24.102 1.00 55.81 85 CYS A N 1
ATOM 678 C CA . CYS A 1 85 ? -23.797 3.559 23.851 1.00 55.81 85 CYS A CA 1
ATOM 679 C C . CYS A 1 85 ? -23.651 4.874 23.067 1.00 55.81 85 CYS A C 1
ATOM 681 O O . CYS A 1 85 ? -22.650 5.545 23.273 1.00 55.81 85 CYS A O 1
ATOM 683 N N . SER A 1 86 ? -24.568 5.279 22.180 1.00 55.69 86 SER A N 1
ATOM 684 C CA . SER A 1 86 ? -24.252 6.374 21.235 1.00 55.69 86 SER A CA 1
ATOM 685 C C . SER A 1 86 ? -25.352 7.420 21.038 1.00 55.69 86 SER A C 1
ATOM 687 O O . SER A 1 86 ? -25.257 8.521 21.570 1.00 55.69 86 SER A O 1
ATOM 689 N N . GLU A 1 87 ? -26.414 7.118 20.293 1.00 52.09 87 GLU A N 1
ATOM 690 C CA . GLU A 1 87 ? -27.282 8.163 19.714 1.00 52.09 87 GLU A CA 1
ATOM 691 C C . GLU A 1 87 ? -28.226 8.877 20.696 1.00 52.09 87 GLU A C 1
ATOM 693 O O . GLU A 1 87 ? -28.861 9.867 20.334 1.00 52.09 87 GLU A O 1
ATOM 698 N N . LYS A 1 88 ? -28.349 8.382 21.933 1.00 55.34 88 LYS A N 1
ATOM 699 C CA . LYS A 1 88 ? -29.312 8.902 22.924 1.00 55.34 88 LYS A CA 1
ATOM 700 C C . LYS A 1 88 ? -28.688 9.580 24.131 1.00 55.34 88 LYS A C 1
ATOM 702 O O . LYS A 1 88 ? -29.424 9.969 25.035 1.00 55.34 88 LYS A O 1
ATOM 707 N N . ARG A 1 89 ? -27.363 9.725 24.144 1.00 63.06 89 ARG A N 1
ATOM 708 C CA . ARG A 1 89 ? -26.684 10.555 25.139 1.00 63.06 89 ARG A CA 1
ATOM 709 C C . ARG A 1 89 ? -26.923 12.028 24.839 1.00 63.06 89 ARG A C 1
ATOM 711 O O . ARG A 1 89 ? -26.959 12.420 23.670 1.00 63.06 89 ARG A O 1
ATOM 718 N N . ILE A 1 90 ? -27.043 12.845 25.882 1.00 65.25 90 ILE A N 1
ATOM 719 C CA . ILE A 1 90 ? -27.182 14.303 25.760 1.00 65.25 90 ILE A CA 1
ATOM 720 C C . ILE A 1 90 ? -25.979 14.895 25.011 1.00 65.25 90 ILE A C 1
ATOM 722 O O . ILE A 1 90 ? -26.140 15.808 24.200 1.00 65.25 90 ILE A O 1
ATOM 726 N N . ASP A 1 91 ? -24.785 14.347 25.245 1.00 64.88 91 ASP A N 1
ATOM 727 C CA . ASP A 1 91 ? -23.535 14.797 24.625 1.00 64.88 91 ASP A CA 1
ATOM 728 C C . ASP A 1 91 ? -23.308 14.270 23.196 1.00 64.88 91 ASP A C 1
ATOM 730 O O . ASP A 1 91 ? -22.422 14.769 22.503 1.00 64.88 91 ASP A O 1
ATOM 734 N N . LYS A 1 92 ? -24.112 13.300 22.734 1.00 70.81 92 LYS A N 1
ATOM 735 C CA . LYS A 1 92 ? -23.946 12.593 21.449 1.00 70.81 92 LYS A CA 1
ATOM 736 C C . LYS A 1 92 ? -22.558 11.961 21.257 1.00 70.81 92 LYS A C 1
ATOM 738 O O . LYS A 1 92 ? -22.156 11.701 20.123 1.00 70.81 92 LYS A O 1
ATOM 743 N N . ILE A 1 93 ? -21.819 11.714 22.339 1.00 71.31 93 ILE A N 1
ATOM 744 C CA . ILE A 1 93 ? -20.497 11.087 22.286 1.00 71.31 93 ILE A CA 1
ATOM 745 C C . ILE A 1 93 ? -20.688 9.574 22.390 1.00 71.31 93 ILE A C 1
ATOM 747 O O . ILE A 1 93 ? -21.249 9.111 23.380 1.00 71.31 93 ILE A O 1
ATOM 751 N N . PRO A 1 94 ? -20.211 8.774 21.425 1.00 74.50 94 PRO A N 1
ATOM 752 C CA . PRO A 1 94 ? -20.296 7.328 21.540 1.00 74.50 94 PRO A CA 1
ATOM 753 C C . PRO A 1 94 ? -19.378 6.824 22.664 1.00 74.50 94 PRO A C 1
ATOM 755 O O . PRO A 1 94 ? -18.237 7.269 22.806 1.00 74.50 94 PRO A O 1
ATOM 758 N N . VAL A 1 95 ? -19.877 5.885 23.467 1.00 74.38 95 VAL A N 1
ATOM 759 C CA . VAL A 1 95 ? -19.182 5.287 24.615 1.00 74.38 95 VAL A CA 1
ATOM 760 C C . VAL A 1 95 ? -19.265 3.761 24.594 1.00 74.38 95 VAL A C 1
ATOM 762 O O . VAL A 1 95 ? -20.183 3.180 24.024 1.00 74.38 95 VAL A O 1
ATOM 765 N N . ILE A 1 96 ? -18.327 3.103 25.264 1.00 78.31 96 ILE A N 1
ATOM 766 C CA . ILE A 1 96 ? -18.357 1.679 25.599 1.00 78.31 96 ILE A CA 1
ATOM 767 C C . ILE A 1 96 ? -18.297 1.509 27.119 1.00 78.31 96 ILE A C 1
ATOM 769 O O . ILE A 1 96 ? -17.868 2.408 27.843 1.00 78.31 96 ILE A O 1
ATOM 773 N N . PHE A 1 97 ? -18.719 0.344 27.605 1.00 80.00 97 PHE A N 1
ATOM 774 C CA . PHE A 1 97 ? -18.652 -0.003 29.023 1.00 80.00 97 PHE A CA 1
ATOM 775 C C . PHE A 1 97 ? -17.538 -1.018 29.225 1.00 80.00 97 PHE A C 1
ATOM 777 O O . PHE A 1 97 ? -17.639 -2.138 28.727 1.00 80.00 97 PHE A O 1
ATOM 784 N N . LYS A 1 98 ? -16.469 -0.630 29.914 1.00 83.56 98 LYS A N 1
ATOM 785 C CA . LYS A 1 98 ? -15.302 -1.483 30.152 1.00 83.56 98 LYS A CA 1
ATOM 786 C C . LYS A 1 98 ? -15.385 -2.081 31.551 1.00 83.56 98 LYS A C 1
ATOM 788 O O . LYS A 1 98 ? -15.741 -1.375 32.485 1.00 83.56 98 LYS A O 1
ATOM 793 N N . LYS A 1 99 ? -15.050 -3.360 31.717 1.00 85.12 99 LYS A N 1
ATOM 794 C CA . LYS A 1 99 ? -14.938 -3.956 33.052 1.00 85.12 99 LYS A CA 1
ATOM 795 C C . LYS A 1 99 ? -13.732 -3.363 33.788 1.00 85.12 99 LYS A C 1
ATOM 797 O O . LYS A 1 99 ? -12.636 -3.313 33.235 1.00 85.12 99 LYS A O 1
ATOM 802 N N . VAL A 1 100 ? -13.960 -2.907 35.013 1.00 83.25 100 VAL A N 1
ATOM 803 C CA . VAL A 1 100 ? -12.929 -2.501 35.967 1.00 83.25 100 VAL A CA 1
ATOM 804 C C . VAL A 1 100 ? -12.636 -3.729 36.812 1.00 83.25 100 VAL A C 1
ATOM 806 O O . VAL A 1 100 ? -13.397 -4.061 37.723 1.00 83.25 100 VAL A O 1
ATOM 809 N N . ASP A 1 101 ? -11.576 -4.453 36.477 1.00 69.25 101 ASP A N 1
ATOM 810 C CA . ASP A 1 101 ? -11.099 -5.512 37.357 1.00 69.25 101 ASP A CA 1
ATOM 811 C C . ASP A 1 101 ? -10.550 -4.875 38.649 1.00 69.25 101 ASP A C 1
ATOM 813 O O . ASP A 1 101 ? -10.044 -3.748 38.642 1.00 69.25 101 ASP A O 1
ATOM 817 N N . ALA A 1 102 ? -10.735 -5.551 39.788 1.00 50.25 102 ALA A N 1
ATOM 818 C CA . ALA A 1 102 ? -10.198 -5.102 41.074 1.00 50.25 102 ALA A CA 1
ATOM 819 C C . ALA A 1 102 ? -8.688 -4.820 40.945 1.00 50.25 102 ALA A C 1
ATOM 821 O O . ALA A 1 102 ? -8.035 -5.503 40.153 1.00 50.25 102 ALA A O 1
ATOM 822 N N . PRO A 1 103 ? -8.120 -3.856 41.702 1.00 43.62 103 PRO A N 1
ATOM 823 C CA . PRO A 1 103 ? -6.685 -3.599 41.651 1.00 43.62 103 PRO A CA 1
ATOM 824 C C . PRO A 1 103 ? -5.949 -4.919 41.883 1.00 43.62 103 PRO A C 1
ATOM 826 O O . PRO A 1 103 ? -6.217 -5.605 42.873 1.00 43.62 103 PRO A O 1
ATOM 829 N N . GLU A 1 104 ? -5.095 -5.296 40.931 1.00 41.34 104 GLU A N 1
ATOM 830 C CA . GLU A 1 104 ? -4.313 -6.524 40.997 1.00 41.34 104 GLU A CA 1
ATOM 831 C C . GLU A 1 104 ? -3.629 -6.613 42.366 1.00 41.34 104 GLU A C 1
ATOM 833 O O . GLU A 1 104 ? -2.916 -5.701 42.793 1.00 41.34 104 GLU A O 1
ATOM 838 N N . GLN A 1 105 ? -3.871 -7.713 43.084 1.00 43.62 105 GLN A N 1
ATOM 839 C CA . GLN A 1 105 ? -3.010 -8.080 44.202 1.00 43.62 105 GLN A CA 1
ATOM 840 C C . GLN A 1 105 ? -1.578 -8.223 43.669 1.00 43.62 105 GLN A C 1
ATOM 842 O O . GLN A 1 105 ? -1.419 -8.717 42.550 1.00 43.62 105 GLN A O 1
ATOM 847 N N . PRO A 1 106 ? -0.546 -7.818 44.433 1.00 40.75 106 PRO A N 1
ATOM 848 C CA . PRO A 1 106 ? 0.832 -7.880 43.968 1.00 40.75 106 PRO A CA 1
ATOM 849 C C . PRO A 1 106 ? 1.166 -9.329 43.616 1.00 40.75 106 PRO A C 1
ATOM 851 O O . PRO A 1 106 ? 1.241 -10.201 44.486 1.00 40.75 106 PRO A O 1
ATOM 854 N N . ALA A 1 107 ? 1.297 -9.585 42.316 1.00 42.72 107 ALA A N 1
ATOM 855 C CA . ALA A 1 107 ? 1.757 -10.853 41.800 1.00 42.72 107 ALA A CA 1
ATOM 856 C C . ALA A 1 107 ? 3.180 -11.074 42.312 1.00 42.72 107 ALA A C 1
ATOM 858 O O . ALA A 1 107 ? 4.030 -10.192 42.245 1.00 42.72 107 ALA A O 1
ATOM 859 N N . THR A 1 108 ? 3.404 -12.258 42.865 1.00 40.72 108 THR A N 1
ATOM 860 C CA . THR A 1 108 ? 4.702 -12.761 43.302 1.00 40.72 108 THR A CA 1
ATOM 861 C C . THR A 1 108 ? 5.785 -12.473 42.261 1.00 40.72 108 THR A C 1
ATOM 863 O O . THR A 1 108 ? 5.619 -12.853 41.100 1.00 40.72 108 THR A O 1
ATOM 866 N N . ASP A 1 109 ? 6.871 -11.833 42.704 1.00 48.59 109 ASP A N 1
ATOM 867 C CA . ASP A 1 109 ? 8.062 -11.456 41.933 1.00 48.59 109 ASP A CA 1
ATOM 868 C C . ASP A 1 109 ? 8.809 -12.669 41.345 1.00 48.59 109 ASP A C 1
ATOM 870 O O . ASP A 1 109 ? 9.906 -13.032 41.767 1.00 48.59 109 ASP A O 1
ATOM 874 N N . GLU A 1 110 ? 8.247 -13.279 40.308 1.00 47.19 110 GLU A N 1
ATOM 875 C CA . GLU A 1 110 ? 9.060 -13.804 39.218 1.00 47.19 110 GLU A CA 1
ATOM 876 C C . GLU A 1 110 ? 8.707 -13.001 37.965 1.00 47.19 110 GLU A C 1
ATOM 878 O O . GLU A 1 110 ? 7.554 -13.058 37.524 1.00 47.19 110 GLU A O 1
ATOM 883 N N . PRO A 1 111 ? 9.649 -12.248 37.364 1.00 41.62 111 PRO A N 1
ATOM 884 C CA . PRO A 1 111 ? 9.376 -11.525 36.135 1.00 41.62 111 PRO A CA 1
ATOM 885 C C . PRO A 1 111 ? 9.198 -12.538 35.002 1.00 41.62 111 PRO A C 1
ATOM 887 O O . PRO A 1 111 ? 10.126 -12.863 34.259 1.00 41.62 111 PRO A O 1
ATOM 890 N N . LYS A 1 112 ? 7.970 -13.030 34.830 1.00 48.44 112 LYS A N 1
ATOM 891 C CA . LYS A 1 112 ? 7.513 -13.537 33.543 1.00 48.44 112 LYS A CA 1
ATOM 892 C C . LYS A 1 112 ? 7.505 -12.345 32.602 1.00 48.44 112 LYS A C 1
ATOM 894 O O . LYS A 1 112 ? 6.556 -11.571 32.561 1.00 48.44 112 LYS A O 1
ATOM 899 N N . SER A 1 113 ? 8.607 -12.192 31.875 1.00 48.75 113 SER A N 1
ATOM 900 C CA . SER A 1 113 ? 8.696 -11.324 30.708 1.00 48.75 113 SER A CA 1
ATOM 901 C C . SER A 1 113 ? 7.623 -11.769 29.714 1.00 48.75 113 SER A C 1
ATOM 903 O O . SER A 1 113 ? 7.815 -12.688 28.918 1.00 48.75 113 SER A O 1
ATOM 905 N N . PHE A 1 114 ? 6.454 -11.142 29.786 1.00 53.03 114 PHE A N 1
ATOM 906 C CA . PHE A 1 114 ? 5.561 -11.085 28.648 1.00 53.03 114 PHE A CA 1
ATOM 907 C C . PHE A 1 114 ? 6.256 -10.173 27.646 1.00 53.03 114 PHE A C 1
ATOM 909 O O . PHE A 1 114 ? 6.437 -8.986 27.907 1.00 53.03 114 PHE A O 1
ATOM 916 N N . LYS A 1 115 ? 6.729 -10.742 26.534 1.00 58.09 115 LYS A N 1
ATOM 917 C CA . LYS A 1 115 ? 7.222 -9.937 25.417 1.00 58.09 115 LYS A CA 1
ATOM 918 C C . LYS A 1 115 ? 6.051 -9.107 24.921 1.00 58.09 115 LYS A C 1
ATOM 920 O O . LYS A 1 115 ? 5.111 -9.647 24.338 1.00 58.09 115 LYS A O 1
ATOM 925 N N . ASN A 1 116 ? 6.079 -7.818 25.218 1.00 64.44 116 ASN A N 1
ATOM 926 C CA . ASN A 1 116 ? 5.124 -6.884 24.671 1.00 64.44 116 ASN A CA 1
ATOM 927 C C . ASN A 1 116 ? 5.690 -6.399 23.341 1.00 64.44 116 ASN A C 1
ATOM 929 O O . ASN A 1 116 ? 6.350 -5.367 23.262 1.00 64.44 116 ASN A O 1
ATOM 933 N N . ASP A 1 117 ? 5.439 -7.175 22.286 1.00 63.75 117 ASP A N 1
ATOM 934 C CA . ASP A 1 117 ? 5.958 -6.898 20.945 1.00 63.75 117 ASP A CA 1
ATOM 935 C C . ASP A 1 117 ? 5.594 -5.482 20.445 1.00 63.75 117 ASP A C 1
ATOM 937 O O . ASP A 1 117 ? 6.309 -4.933 19.607 1.00 63.75 117 ASP A O 1
ATOM 941 N N . ARG A 1 118 ? 4.534 -4.869 21.002 1.00 65.56 118 ARG A N 1
ATOM 942 C CA . ARG A 1 118 ? 4.114 -3.486 20.723 1.00 65.56 118 ARG A CA 1
ATOM 943 C C . ARG A 1 118 ? 4.979 -2.428 21.413 1.00 65.56 118 ARG A C 1
ATOM 945 O O . ARG A 1 118 ? 5.173 -1.357 20.848 1.00 65.56 118 ARG A O 1
ATOM 952 N N . GLU A 1 119 ? 5.502 -2.708 22.605 1.00 72.31 119 GLU A N 1
ATOM 953 C CA . GLU A 1 119 ? 6.417 -1.811 23.334 1.00 72.31 119 GLU A CA 1
ATOM 954 C C . GLU A 1 119 ? 7.880 -2.009 22.912 1.00 72.31 119 GLU A C 1
ATOM 956 O O . GLU A 1 119 ? 8.670 -1.070 22.964 1.00 72.31 119 GLU A O 1
ATOM 961 N N . ASP A 1 120 ? 8.221 -3.191 22.391 1.00 77.81 120 ASP A N 1
ATOM 962 C CA . ASP A 1 120 ? 9.566 -3.550 21.920 1.00 77.81 120 ASP A CA 1
ATOM 963 C C . ASP A 1 120 ? 9.984 -2.847 20.605 1.00 77.81 120 ASP A C 1
ATOM 965 O O . ASP A 1 120 ? 11.042 -3.145 20.044 1.00 77.81 120 ASP A O 1
ATOM 969 N N . GLY A 1 121 ? 9.157 -1.942 20.065 1.00 76.94 121 GLY A N 1
ATOM 970 C CA . GLY A 1 121 ? 9.444 -1.207 18.827 1.00 76.94 121 GLY A CA 1
ATOM 971 C C . GLY A 1 121 ? 9.483 -2.088 17.573 1.00 76.94 121 GLY A C 1
ATOM 972 O O . GLY A 1 121 ? 10.093 -1.711 16.568 1.00 76.94 121 GLY A O 1
ATOM 973 N N . LYS A 1 122 ? 8.861 -3.273 17.617 1.00 83.88 122 LYS A N 1
ATOM 974 C CA . LYS A 1 122 ? 8.804 -4.174 16.464 1.00 83.88 122 LYS A CA 1
ATOM 975 C C . LYS A 1 122 ? 7.846 -3.616 15.408 1.00 83.88 122 LYS A C 1
ATOM 977 O O . LYS A 1 122 ? 6.808 -3.053 15.758 1.00 83.88 122 LYS A O 1
ATOM 982 N N . PRO A 1 123 ? 8.154 -3.782 14.111 1.00 84.56 123 PRO A N 1
ATOM 983 C CA . PRO A 1 123 ? 7.218 -3.419 13.055 1.00 84.56 123 PRO A CA 1
ATOM 984 C C . PRO A 1 123 ? 5.881 -4.158 13.210 1.00 84.56 123 PRO A C 1
ATOM 986 O O . PRO A 1 123 ? 5.852 -5.388 13.251 1.00 84.56 123 PRO A O 1
ATOM 989 N N . MET A 1 124 ? 4.785 -3.399 13.263 1.00 86.19 124 MET A N 1
ATOM 990 C CA . MET A 1 124 ? 3.416 -3.917 13.358 1.00 86.19 124 MET A CA 1
ATOM 991 C C . MET A 1 124 ? 2.861 -4.196 11.957 1.00 86.19 124 MET A C 1
ATOM 993 O O . MET A 1 124 ? 2.167 -3.367 11.363 1.00 86.19 124 MET A O 1
ATOM 997 N N . TRP A 1 125 ? 3.226 -5.347 11.392 1.00 84.50 125 TRP A N 1
ATOM 998 C CA . TRP A 1 125 ? 2.812 -5.756 10.045 1.00 84.50 125 TRP A CA 1
ATOM 999 C C . TRP A 1 125 ? 1.291 -5.851 9.881 1.00 84.50 125 TRP A C 1
ATOM 1001 O O . TRP A 1 125 ? 0.785 -5.656 8.780 1.00 84.50 125 TRP A O 1
ATOM 1011 N N . GLU A 1 126 ? 0.561 -6.104 10.966 1.00 83.12 126 GLU A N 1
ATOM 1012 C CA . GLU A 1 126 ? -0.897 -6.195 10.994 1.00 83.12 126 GLU A CA 1
ATOM 1013 C C . GLU A 1 126 ? -1.617 -4.864 10.725 1.00 83.12 126 GLU A C 1
ATOM 1015 O O . GLU A 1 126 ? -2.805 -4.876 10.416 1.00 83.12 126 GLU A O 1
ATOM 1020 N N . LEU A 1 127 ? -0.922 -3.722 10.822 1.00 86.00 127 LEU A N 1
ATOM 1021 C CA . LEU A 1 127 ? -1.499 -2.406 10.511 1.00 86.00 127 LEU A CA 1
ATOM 1022 C C . LEU A 1 127 ? -1.599 -2.134 9.009 1.00 86.00 127 LEU A C 1
ATOM 1024 O O . LEU A 1 127 ? -2.279 -1.198 8.589 1.00 86.00 127 LEU A O 1
ATOM 1028 N N . LEU A 1 128 ? -0.884 -2.908 8.197 1.00 87.88 128 LEU A N 1
ATOM 1029 C CA . LEU A 1 128 ? -0.870 -2.737 6.757 1.00 87.88 128 LEU A CA 1
ATOM 1030 C C . LEU A 1 128 ? -2.148 -3.356 6.167 1.00 87.88 128 LEU A C 1
ATOM 1032 O O . LEU A 1 128 ? -2.400 -4.538 6.413 1.00 87.88 128 LEU A O 1
ATOM 1036 N N . PRO A 1 129 ? -2.947 -2.623 5.370 1.00 87.62 129 PRO A N 1
ATOM 1037 C CA . PRO A 1 129 ? -4.130 -3.190 4.732 1.00 87.62 129 PRO A CA 1
ATOM 1038 C C . PRO A 1 129 ? -3.710 -4.152 3.611 1.00 87.62 129 PRO A C 1
ATOM 1040 O O . PRO A 1 129 ? -3.584 -3.784 2.446 1.00 87.62 129 PRO A O 1
ATOM 1043 N N . LEU A 1 130 ? -3.448 -5.410 3.979 1.00 86.00 130 LEU A N 1
ATOM 1044 C CA . LEU A 1 130 ? -2.964 -6.446 3.062 1.00 86.00 130 LEU A CA 1
ATOM 1045 C C . LEU A 1 130 ? -3.880 -6.680 1.845 1.00 86.00 130 LEU A C 1
ATOM 1047 O O . LEU A 1 130 ? -3.328 -6.867 0.762 1.00 86.00 130 LEU A O 1
ATOM 1051 N N . PRO A 1 131 ? -5.227 -6.653 1.962 1.00 87.38 131 PRO A N 1
ATOM 1052 C CA . PRO A 1 131 ? -6.100 -6.779 0.794 1.00 87.38 131 PRO A CA 1
ATOM 1053 C C . PRO A 1 131 ? -5.899 -5.655 -0.230 1.00 87.38 131 PRO A C 1
ATOM 1055 O O . PRO A 1 131 ? -5.836 -5.928 -1.423 1.00 87.38 131 PRO A O 1
ATOM 1058 N N . ASP A 1 132 ? -5.705 -4.412 0.221 1.00 85.06 132 ASP A N 1
ATOM 1059 C CA . ASP A 1 132 ? -5.497 -3.262 -0.672 1.00 85.06 132 ASP A CA 1
ATOM 1060 C C . ASP A 1 132 ? -4.146 -3.351 -1.406 1.00 85.06 132 ASP A C 1
ATOM 1062 O O . ASP A 1 132 ? -3.980 -2.854 -2.521 1.00 85.06 132 ASP A O 1
ATOM 1066 N N . LEU A 1 133 ? -3.165 -4.039 -0.810 1.00 93.31 133 LEU A N 1
ATOM 1067 C CA . LEU A 1 133 ? -1.887 -4.323 -1.462 1.00 93.31 133 LEU A CA 1
ATOM 1068 C C . LEU A 1 133 ? -1.978 -5.385 -2.557 1.00 93.31 133 LEU A C 1
ATOM 1070 O O . LEU A 1 133 ? -1.053 -5.478 -3.367 1.00 93.31 133 LEU A O 1
ATOM 1074 N N . GLU A 1 134 ? -3.055 -6.170 -2.626 1.00 94.88 134 GLU A N 1
ATOM 1075 C CA . GLU A 1 134 ? -3.217 -7.178 -3.674 1.00 94.88 134 GLU A CA 1
ATOM 1076 C C . GLU A 1 134 ? -3.167 -6.538 -5.068 1.00 94.88 134 GLU A C 1
ATOM 1078 O O . GLU A 1 134 ? -2.541 -7.083 -5.976 1.00 94.88 134 GLU A O 1
ATOM 1083 N N . ASP A 1 135 ? -3.725 -5.338 -5.239 1.00 96.38 135 ASP A N 1
ATOM 1084 C CA . ASP A 1 135 ? -3.674 -4.630 -6.520 1.00 96.38 135 ASP A CA 1
ATOM 1085 C C . ASP A 1 135 ? -2.253 -4.183 -6.883 1.00 96.38 135 ASP A C 1
ATOM 1087 O O . ASP A 1 135 ? -1.847 -4.273 -8.042 1.00 96.38 135 ASP A O 1
ATOM 1091 N N . VAL A 1 136 ? -1.436 -3.813 -5.896 1.00 97.69 136 VAL A N 1
ATOM 1092 C CA . VAL A 1 136 ? -0.005 -3.538 -6.105 1.00 97.69 136 VAL A CA 1
ATOM 1093 C C . VAL A 1 136 ? 0.735 -4.815 -6.518 1.00 97.69 136 VAL A C 1
ATOM 1095 O O . VAL A 1 136 ? 1.590 -4.787 -7.408 1.00 97.69 136 VAL A O 1
ATOM 1098 N N . VAL A 1 137 ? 0.390 -5.959 -5.919 1.00 97.31 137 VAL A N 1
ATOM 1099 C CA . VAL A 1 137 ? 0.927 -7.275 -6.305 1.00 97.31 137 VAL A CA 1
ATOM 1100 C C . VAL A 1 137 ? 0.505 -7.648 -7.731 1.00 97.31 137 VAL A C 1
ATOM 1102 O O . VAL A 1 137 ? 1.314 -8.193 -8.491 1.00 97.31 137 VAL A O 1
ATOM 1105 N N . LYS A 1 138 ? -0.717 -7.309 -8.152 1.00 97.94 138 LYS A N 1
ATOM 1106 C CA . LYS A 1 138 ? -1.160 -7.483 -9.544 1.00 97.94 138 LYS A CA 1
ATOM 1107 C C . LYS A 1 138 ? -0.341 -6.624 -10.506 1.00 97.94 138 LYS A C 1
ATOM 1109 O O . LYS A 1 138 ? 0.039 -7.137 -11.554 1.00 97.94 138 LYS A O 1
ATOM 1114 N N . VAL A 1 139 ? 0.031 -5.392 -10.140 1.00 98.06 139 VAL A N 1
ATOM 1115 C CA . VAL A 1 139 ? 0.943 -4.560 -10.956 1.00 98.06 139 VAL A CA 1
ATOM 1116 C C . VAL A 1 139 ? 2.324 -5.215 -11.083 1.00 98.06 139 VAL A C 1
ATOM 1118 O O . VAL A 1 139 ? 2.851 -5.316 -12.193 1.00 98.06 139 VAL A O 1
ATOM 1121 N N . TYR A 1 140 ? 2.888 -5.747 -9.989 1.00 97.50 140 TYR A N 1
ATOM 1122 C CA . TYR A 1 140 ? 4.119 -6.555 -10.056 1.00 97.50 140 TYR A CA 1
ATOM 1123 C C . TYR A 1 140 ? 3.971 -7.740 -11.016 1.00 97.50 140 TYR A C 1
ATOM 1125 O O . TYR A 1 140 ? 4.866 -7.998 -11.820 1.00 97.50 140 TYR A O 1
ATOM 1133 N N . THR A 1 141 ? 2.845 -8.449 -10.941 1.00 98.00 141 THR A N 1
ATOM 1134 C CA . THR A 1 141 ? 2.563 -9.630 -11.767 1.00 98.00 141 THR A CA 1
ATOM 1135 C C . THR A 1 141 ? 2.428 -9.263 -13.243 1.00 98.00 141 THR A C 1
ATOM 1137 O O . THR A 1 141 ? 3.034 -9.914 -14.090 1.00 98.00 141 THR A O 1
ATOM 1140 N N . PHE A 1 142 ? 1.703 -8.188 -13.553 1.00 98.06 142 PHE A N 1
ATOM 1141 C CA . PHE A 1 142 ? 1.573 -7.642 -14.902 1.00 98.06 142 PHE A CA 1
ATOM 1142 C C . PHE A 1 142 ? 2.943 -7.253 -15.482 1.00 98.06 142 PHE A C 1
ATOM 1144 O O . PHE A 1 142 ? 3.310 -7.683 -16.577 1.00 98.06 142 PHE A O 1
ATOM 1151 N N . GLY A 1 143 ? 3.755 -6.519 -14.713 1.00 96.25 143 GLY A N 1
ATOM 1152 C CA . GLY A 1 143 ? 5.115 -6.159 -15.115 1.00 96.25 143 GLY A CA 1
ATOM 1153 C C . GLY A 1 143 ? 6.008 -7.381 -15.346 1.00 96.25 143 GLY A C 1
ATOM 1154 O O . GLY A 1 143 ? 6.738 -7.428 -16.335 1.00 96.25 143 GLY A O 1
ATOM 1155 N N . ALA A 1 144 ? 5.912 -8.396 -14.482 1.00 97.50 144 ALA A N 1
ATOM 1156 C CA . ALA A 1 144 ? 6.678 -9.633 -14.610 1.00 97.50 144 ALA A CA 1
ATOM 1157 C C . ALA A 1 144 ? 6.276 -10.458 -15.841 1.00 97.50 144 ALA A C 1
ATOM 1159 O O . ALA A 1 144 ? 7.140 -11.044 -16.488 1.00 97.50 144 ALA A O 1
ATOM 1160 N N . GLN A 1 145 ? 4.989 -10.485 -16.195 1.00 97.31 145 GLN A N 1
ATOM 1161 C CA . GLN A 1 145 ? 4.514 -11.130 -17.423 1.00 97.31 145 GLN A CA 1
ATOM 1162 C C . GLN A 1 145 ? 5.052 -10.431 -18.677 1.00 97.31 145 GLN A C 1
ATOM 1164 O O . GLN A 1 145 ? 5.409 -11.098 -19.644 1.00 97.31 145 GLN A O 1
ATOM 1169 N N . LYS A 1 146 ? 5.134 -9.095 -18.656 1.00 96.31 146 LYS A N 1
ATOM 1170 C CA . LYS A 1 146 ? 5.555 -8.290 -19.808 1.00 96.31 146 LYS A CA 1
ATOM 1171 C C . LYS A 1 146 ? 7.073 -8.223 -19.988 1.00 96.31 146 LYS A C 1
ATOM 1173 O O . LYS A 1 146 ? 7.559 -8.266 -21.115 1.00 96.31 146 LYS A O 1
ATOM 1178 N N . TYR A 1 147 ? 7.819 -8.099 -18.894 1.00 95.31 147 TYR A N 1
ATOM 1179 C CA . TYR A 1 147 ? 9.257 -7.805 -18.919 1.00 95.31 147 TYR A CA 1
ATOM 1180 C C . TYR A 1 147 ? 10.120 -8.854 -18.211 1.00 95.31 147 TYR A C 1
ATOM 1182 O O . TYR A 1 147 ? 11.335 -8.686 -18.132 1.00 95.31 147 TYR A O 1
ATOM 1190 N N . GLY A 1 148 ? 9.521 -9.921 -17.685 1.00 95.19 148 GLY A N 1
ATOM 1191 C CA . GLY A 1 148 ? 10.198 -10.917 -16.861 1.00 95.19 148 GLY A CA 1
ATOM 1192 C C . GLY A 1 148 ? 10.225 -10.554 -15.367 1.00 95.19 148 GLY A C 1
ATOM 1193 O O . GLY A 1 148 ? 10.132 -9.383 -14.987 1.00 95.19 148 GLY A O 1
ATOM 1194 N N . PRO A 1 149 ? 10.340 -11.556 -14.479 1.00 95.44 149 PRO A N 1
ATOM 1195 C CA . PRO A 1 149 ? 10.340 -11.341 -13.037 1.00 95.44 149 PRO A CA 1
ATOM 1196 C C . PRO A 1 149 ? 11.583 -10.564 -12.585 1.00 95.44 149 PRO A C 1
ATOM 1198 O O . PRO A 1 149 ? 12.700 -10.885 -12.972 1.00 95.44 149 PRO A O 1
ATOM 1201 N N . ASN A 1 150 ? 11.384 -9.571 -11.713 1.00 91.62 150 ASN A N 1
ATOM 1202 C CA . ASN A 1 150 ? 12.437 -8.770 -11.066 1.00 91.62 150 ASN A CA 1
ATOM 1203 C C . ASN A 1 150 ? 13.386 -7.974 -11.983 1.00 91.62 150 ASN A C 1
ATOM 1205 O O . ASN A 1 150 ? 14.249 -7.268 -11.465 1.00 91.62 150 ASN A O 1
ATOM 1209 N N . THR A 1 151 ? 13.181 -7.971 -13.303 1.00 92.69 151 THR A N 1
ATOM 1210 C CA . THR A 1 151 ? 13.991 -7.187 -14.260 1.00 92.69 151 THR A CA 1
ATOM 1211 C C . THR A 1 151 ? 13.895 -5.678 -14.021 1.00 92.69 151 THR A C 1
ATOM 1213 O O . THR A 1 151 ? 14.803 -4.916 -14.344 1.00 92.69 151 THR A O 1
ATOM 1216 N N . TRP A 1 152 ? 12.826 -5.235 -13.354 1.00 93.25 152 TRP A N 1
ATOM 1217 C CA . TRP A 1 152 ? 12.623 -3.855 -12.926 1.00 93.25 152 TRP A CA 1
ATOM 1218 C C . TRP A 1 152 ? 13.738 -3.329 -11.991 1.00 93.25 152 TRP A C 1
ATOM 1220 O O . TRP A 1 152 ? 13.966 -2.120 -11.912 1.00 93.25 152 TRP A O 1
ATOM 1230 N N . ARG A 1 153 ? 14.485 -4.203 -11.310 1.00 90.25 153 ARG A N 1
ATOM 1231 C CA . ARG A 1 153 ? 15.595 -3.804 -10.425 1.00 90.25 153 ARG A CA 1
ATOM 1232 C C . ARG A 1 153 ? 16.874 -3.421 -11.172 1.00 90.25 153 ARG A C 1
ATOM 1234 O O . ARG A 1 153 ? 17.697 -2.698 -10.623 1.00 90.25 153 ARG A O 1
ATOM 1241 N N . GLU A 1 154 ? 17.033 -3.874 -12.413 1.00 88.38 154 GLU A N 1
ATOM 1242 C CA . GLU A 1 154 ? 18.294 -3.793 -13.172 1.00 88.38 154 GLU A CA 1
ATOM 1243 C C . GLU A 1 154 ? 18.377 -2.558 -14.079 1.00 88.38 154 GLU A C 1
ATOM 1245 O O . GLU A 1 154 ? 19.326 -2.380 -14.840 1.00 88.38 154 GLU A O 1
ATOM 1250 N N . LEU A 1 155 ? 17.370 -1.688 -14.021 1.00 90.75 155 LEU A N 1
ATOM 1251 C CA . LEU A 1 155 ? 17.247 -0.580 -14.954 1.00 90.75 155 LEU A CA 1
ATOM 1252 C C . LEU A 1 155 ? 18.224 0.551 -14.624 1.00 90.75 155 LEU A C 1
ATOM 1254 O O . LEU A 1 155 ? 18.267 1.077 -13.507 1.00 90.75 155 LEU A O 1
ATOM 1258 N N . GLU A 1 156 ? 18.950 1.006 -15.643 1.00 91.38 156 GLU A N 1
ATOM 1259 C CA . GLU A 1 156 ? 19.715 2.245 -15.557 1.00 91.38 156 GLU A CA 1
ATOM 1260 C C . GLU A 1 156 ? 18.785 3.422 -15.234 1.00 91.38 156 GLU A C 1
ATOM 1262 O O . GLU A 1 156 ? 17.654 3.516 -15.724 1.00 91.38 156 GLU A O 1
ATOM 1267 N N . ASN A 1 157 ? 19.256 4.329 -14.375 1.00 92.38 157 ASN A N 1
ATOM 1268 C CA . ASN A 1 157 ? 18.483 5.479 -13.898 1.00 92.38 157 ASN A CA 1
ATOM 1269 C C . ASN A 1 157 ? 17.110 5.101 -13.301 1.00 92.38 157 ASN A C 1
ATOM 1271 O O . ASN A 1 157 ? 16.165 5.890 -13.365 1.00 92.38 157 ASN A O 1
ATOM 1275 N N . ALA A 1 158 ? 16.993 3.912 -12.689 1.00 93.94 158 ALA A N 1
ATOM 1276 C CA . ALA A 1 158 ? 15.745 3.391 -12.126 1.00 93.94 158 ALA A CA 1
ATOM 1277 C C . ALA A 1 158 ? 14.977 4.408 -11.262 1.00 93.94 158 ALA A C 1
ATOM 1279 O O . ALA A 1 158 ? 13.769 4.556 -11.424 1.00 93.94 158 ALA A O 1
ATOM 1280 N N . MET A 1 159 ? 15.674 5.160 -10.399 1.00 95.12 159 MET A N 1
ATOM 1281 C CA . MET A 1 159 ? 15.051 6.179 -9.540 1.00 95.12 159 MET A CA 1
ATOM 1282 C C . MET A 1 159 ? 14.248 7.215 -10.335 1.00 95.12 159 MET A C 1
ATOM 1284 O O . MET A 1 159 ? 13.095 7.477 -10.001 1.00 95.12 159 MET A O 1
ATOM 1288 N N . ASP A 1 160 ? 14.833 7.787 -11.389 1.00 96.56 160 ASP A N 1
ATOM 1289 C CA . ASP A 1 160 ? 14.178 8.829 -12.184 1.00 96.56 160 ASP A CA 1
ATOM 1290 C C . ASP A 1 160 ? 13.063 8.248 -13.052 1.00 96.56 160 ASP A C 1
ATOM 1292 O O . ASP A 1 160 ? 12.006 8.863 -13.202 1.00 96.56 160 ASP A O 1
ATOM 1296 N N . ARG A 1 161 ? 13.256 7.029 -13.572 1.00 97.25 161 ARG A N 1
ATOM 1297 C CA . ARG A 1 161 ? 12.239 6.330 -14.370 1.00 97.25 161 ARG A CA 1
ATOM 1298 C C . ARG A 1 161 ? 10.982 6.050 -13.550 1.00 97.25 161 ARG A C 1
ATOM 1300 O O . ARG A 1 161 ? 9.886 6.393 -13.999 1.00 97.25 161 ARG A O 1
ATOM 1307 N N . TYR A 1 162 ? 11.139 5.495 -12.349 1.00 97.88 162 TYR A N 1
ATOM 1308 C CA . TYR A 1 162 ? 10.011 5.197 -11.466 1.00 97.88 162 TYR A CA 1
ATOM 1309 C C . TYR A 1 162 ? 9.380 6.456 -10.887 1.00 97.88 162 TYR A C 1
ATOM 1311 O O . TYR A 1 162 ? 8.157 6.547 -10.844 1.00 97.88 162 TYR A O 1
ATOM 1319 N N . LYS A 1 163 ? 10.171 7.487 -10.564 1.00 98.06 163 LYS A N 1
ATOM 1320 C CA . LYS A 1 163 ? 9.625 8.789 -10.162 1.00 98.06 163 LYS A CA 1
ATOM 1321 C C . LYS A 1 163 ? 8.754 9.398 -11.263 1.00 98.06 163 LYS A C 1
ATOM 1323 O O . LYS A 1 163 ? 7.650 9.859 -10.988 1.00 98.06 163 LYS A O 1
ATOM 1328 N N . ALA A 1 164 ? 9.227 9.394 -12.508 1.00 98.12 164 ALA A N 1
ATOM 1329 C CA . ALA A 1 164 ? 8.469 9.936 -13.630 1.00 98.12 164 ALA A CA 1
ATOM 1330 C C . ALA A 1 164 ? 7.190 9.130 -13.909 1.00 98.12 164 ALA A C 1
ATOM 1332 O O . ALA A 1 164 ? 6.155 9.723 -14.198 1.00 98.12 164 ALA A O 1
ATOM 1333 N N . ALA A 1 165 ? 7.244 7.797 -13.824 1.00 97.56 165 ALA A N 1
ATOM 1334 C CA . ALA A 1 165 ? 6.071 6.936 -13.985 1.00 97.56 165 ALA A CA 1
ATOM 1335 C C . ALA A 1 165 ? 5.042 7.136 -12.864 1.00 97.56 165 ALA A C 1
ATOM 1337 O O . ALA A 1 165 ? 3.873 7.365 -13.159 1.00 97.56 165 ALA A O 1
ATOM 1338 N N . MET A 1 166 ? 5.485 7.167 -11.604 1.00 98.31 166 MET A N 1
ATOM 1339 C CA . MET A 1 166 ? 4.642 7.470 -10.442 1.00 98.31 166 MET A CA 1
ATOM 1340 C C . MET A 1 166 ? 3.868 8.779 -10.629 1.00 98.31 166 MET A C 1
ATOM 1342 O O . MET A 1 166 ? 2.656 8.812 -10.440 1.00 98.31 166 MET A O 1
ATOM 1346 N N . LEU A 1 167 ? 4.563 9.846 -11.043 1.00 98.12 167 LEU A N 1
ATOM 1347 C CA . LEU A 1 167 ? 3.947 11.154 -11.273 1.00 98.12 167 LEU A CA 1
ATOM 1348 C C . LEU A 1 167 ? 2.927 11.131 -12.416 1.00 98.12 167 LEU A C 1
ATOM 1350 O O . LEU A 1 167 ? 1.923 11.827 -12.326 1.00 98.12 167 LEU A O 1
ATOM 1354 N N . ARG A 1 168 ? 3.145 10.337 -13.474 1.00 98.06 168 ARG A N 1
ATOM 1355 C CA . ARG A 1 168 ? 2.161 10.199 -14.559 1.00 98.06 168 ARG A CA 1
ATOM 1356 C C . ARG A 1 168 ? 0.876 9.532 -14.077 1.00 98.06 168 ARG A C 1
ATOM 1358 O O . ARG A 1 168 ? -0.187 10.062 -14.365 1.00 98.06 168 ARG A O 1
ATOM 1365 N N . HIS A 1 169 ? 0.971 8.448 -13.304 1.00 97.94 169 HIS A N 1
ATOM 1366 C CA . HIS A 1 169 ? -0.221 7.793 -12.753 1.00 97.94 169 HIS A CA 1
ATOM 1367 C C . HIS A 1 169 ? -0.982 8.701 -11.782 1.00 97.94 169 HIS A C 1
ATOM 1369 O O . HIS A 1 169 ? -2.205 8.746 -11.840 1.00 97.94 169 HIS A O 1
ATOM 1375 N N . LEU A 1 170 ? -0.272 9.474 -10.950 1.00 97.69 170 LEU A N 1
ATOM 1376 C CA . LEU A 1 170 ? -0.903 10.458 -10.066 1.00 97.69 170 LEU A CA 1
ATOM 1377 C C . LEU A 1 170 ? -1.632 11.554 -10.858 1.00 97.69 170 LEU A C 1
ATOM 1379 O O . LEU A 1 170 ? -2.796 11.826 -10.601 1.00 97.69 170 LEU A O 1
ATOM 1383 N N . VAL A 1 171 ? -0.976 12.146 -11.861 1.00 97.62 171 VAL A N 1
ATOM 1384 C CA . VAL A 1 171 ? -1.585 13.201 -12.689 1.00 97.62 171 VAL A CA 1
ATOM 1385 C C . VAL A 1 171 ? -2.792 12.686 -13.480 1.00 97.62 171 VAL A C 1
ATOM 1387 O O . VAL A 1 171 ? -3.755 13.427 -13.657 1.00 97.62 171 VAL A O 1
ATOM 1390 N N . SER A 1 172 ? -2.747 11.450 -13.977 1.00 94.31 172 SER A N 1
ATOM 1391 C CA . SER A 1 172 ? -3.887 10.797 -14.632 1.00 94.31 172 SER A CA 1
ATOM 1392 C C . SER A 1 172 ? -5.047 10.591 -13.658 1.00 94.31 172 SER A C 1
ATOM 1394 O O . SER A 1 172 ? -6.174 10.994 -13.947 1.00 94.31 172 SER A O 1
ATOM 1396 N N . PHE A 1 173 ? -4.761 10.073 -12.462 1.00 97.44 173 PHE A N 1
ATOM 1397 C CA . PHE A 1 173 ? -5.763 9.897 -11.414 1.00 97.44 173 PHE A CA 1
ATOM 1398 C C . PHE A 1 173 ? -6.437 11.223 -11.031 1.00 97.44 173 PHE A C 1
ATOM 1400 O O . PHE A 1 173 ? -7.662 11.301 -10.993 1.00 97.44 173 PHE A O 1
ATOM 1407 N N . ASP A 1 174 ? -5.660 12.297 -10.858 1.00 96.62 174 ASP A N 1
ATOM 1408 C CA . ASP A 1 174 ? -6.179 13.639 -10.554 1.00 96.62 174 ASP A CA 1
ATOM 1409 C C . ASP A 1 174 ? -7.093 14.201 -11.663 1.00 96.62 174 ASP A C 1
ATOM 1411 O O . ASP A 1 174 ? -7.908 15.091 -11.415 1.00 96.62 174 ASP A O 1
ATOM 1415 N N . LYS A 1 175 ? -6.983 13.687 -12.895 1.00 96.19 175 LYS A N 1
ATOM 1416 C CA . LYS A 1 175 ? -7.866 14.027 -14.024 1.00 96.19 175 LYS A CA 1
ATOM 1417 C C . LYS A 1 175 ? -9.116 13.145 -14.113 1.00 96.19 175 LYS A C 1
ATOM 1419 O O . LYS A 1 175 ? -9.937 13.371 -14.999 1.00 96.19 175 LYS A O 1
ATOM 1424 N N . GLY A 1 176 ? -9.275 12.178 -13.212 1.00 96.69 176 GLY A N 1
ATOM 1425 C CA . GLY A 1 176 ? -10.387 11.226 -13.191 1.00 96.69 176 GLY A CA 1
ATOM 1426 C C . GLY A 1 176 ? -10.113 9.908 -13.921 1.00 96.69 176 GLY A C 1
ATOM 1427 O O . GLY A 1 176 ? -11.032 9.108 -14.083 1.00 96.69 176 GLY A O 1
ATOM 1428 N N . GLU A 1 177 ? -8.878 9.652 -14.361 1.00 96.38 177 GLU A N 1
ATOM 1429 C CA . GLU A 1 177 ? -8.477 8.356 -14.924 1.00 96.38 177 GLU A CA 1
ATOM 1430 C C . GLU A 1 177 ? -8.129 7.397 -13.772 1.00 96.38 177 GLU A C 1
ATOM 1432 O O . GLU A 1 177 ? -6.977 7.265 -13.360 1.00 96.38 177 GLU A O 1
ATOM 1437 N N . GLU A 1 178 ? -9.150 6.752 -13.200 1.00 96.69 178 GLU A N 1
ATOM 1438 C CA . GLU A 1 178 ? -8.994 5.901 -12.008 1.00 96.69 178 GLU A CA 1
ATOM 1439 C C . GLU A 1 178 ? -8.239 4.587 -12.274 1.00 96.69 178 GLU A C 1
ATOM 1441 O O . GLU A 1 178 ? -7.645 4.014 -11.357 1.00 96.69 178 GLU A O 1
ATOM 1446 N N . PHE A 1 179 ? -8.227 4.125 -13.526 1.00 97.94 179 PHE A N 1
ATOM 1447 C CA . PHE A 1 179 ? -7.609 2.872 -13.957 1.00 97.94 179 PHE A CA 1
ATOM 1448 C C . PHE A 1 179 ? -6.579 3.125 -15.055 1.00 97.94 179 PHE A C 1
ATOM 1450 O O . PHE A 1 179 ? -6.788 3.947 -15.944 1.00 97.94 179 PHE A O 1
ATOM 1457 N N . ASP A 1 180 ? -5.474 2.391 -15.000 1.00 97.38 180 ASP A N 1
ATOM 1458 C CA . ASP A 1 180 ? -4.466 2.369 -16.053 1.00 97.38 180 ASP A CA 1
ATOM 1459 C C . ASP A 1 180 ? -5.018 1.662 -17.301 1.00 97.38 180 ASP A C 1
ATOM 1461 O O . ASP A 1 180 ? -5.503 0.533 -17.220 1.00 97.38 180 ASP A O 1
ATOM 1465 N N . GLU A 1 181 ? -4.936 2.325 -18.456 1.00 94.88 181 GLU A N 1
ATOM 1466 C CA . GLU A 1 181 ? -5.531 1.845 -19.711 1.00 94.88 181 GLU A CA 1
ATOM 1467 C C . GLU A 1 181 ? -4.942 0.513 -20.193 1.00 94.88 181 GLU A C 1
ATOM 1469 O O . GLU A 1 181 ? -5.635 -0.274 -20.836 1.00 94.88 181 GLU A O 1
ATOM 1474 N N . GLU A 1 182 ? -3.662 0.258 -19.910 1.00 96.00 182 GLU A N 1
ATOM 1475 C CA . GLU A 1 182 ? -2.967 -0.920 -20.421 1.00 96.00 182 GLU A CA 1
ATOM 1476 C C . GLU A 1 182 ? -3.289 -2.169 -19.593 1.00 96.00 182 GLU A C 1
ATOM 1478 O O . GLU A 1 182 ? -3.583 -3.236 -20.131 1.00 96.00 182 GLU A O 1
ATOM 1483 N N . SER A 1 183 ? -3.208 -2.040 -18.273 1.00 96.75 183 SER A N 1
ATOM 1484 C CA . SER A 1 183 ? -3.359 -3.160 -17.340 1.00 96.75 183 SER A CA 1
ATOM 1485 C C . SER A 1 183 ? -4.785 -3.346 -16.823 1.00 96.75 183 SER A C 1
ATOM 1487 O O . SER A 1 183 ? -5.104 -4.418 -16.308 1.00 96.75 183 SER A O 1
ATOM 1489 N N . GLY A 1 184 ? -5.630 -2.313 -16.903 1.00 97.31 184 GLY A N 1
ATOM 1490 C CA . GLY A 1 184 ? -6.948 -2.283 -16.267 1.00 97.31 184 GLY A CA 1
ATOM 1491 C C . GLY A 1 184 ? -6.902 -2.255 -14.733 1.00 97.31 184 GLY A C 1
ATOM 1492 O O . GLY A 1 184 ? -7.923 -2.489 -14.089 1.00 97.31 184 GLY A O 1
ATOM 1493 N N . LEU A 1 185 ? -5.731 -2.009 -14.135 1.00 97.62 185 LEU A N 1
ATOM 1494 C CA . LEU A 1 185 ? -5.538 -1.943 -12.683 1.00 97.62 185 LEU A CA 1
ATOM 1495 C C . LEU A 1 185 ? -5.649 -0.497 -12.173 1.00 97.62 185 LEU A C 1
ATOM 1497 O O . LEU A 1 185 ? -5.411 0.434 -12.944 1.00 97.62 185 LEU A O 1
ATOM 1501 N N . PRO A 1 186 ? -5.957 -0.274 -10.880 1.00 97.44 186 PRO A N 1
ATOM 1502 C CA . PRO A 1 186 ? -6.078 1.076 -10.334 1.00 97.44 186 PRO A CA 1
ATOM 1503 C C . PRO A 1 186 ? -4.809 1.915 -10.546 1.00 97.44 186 PRO A C 1
ATOM 1505 O O . PRO A 1 186 ? -3.698 1.471 -10.244 1.00 97.44 186 PRO A O 1
ATOM 1508 N N . ALA A 1 187 ? -4.958 3.163 -10.995 1.00 97.50 187 ALA A N 1
ATOM 1509 C CA . ALA A 1 187 ? -3.836 4.082 -11.202 1.00 97.50 187 ALA A CA 1
ATOM 1510 C C . ALA A 1 187 ? -3.047 4.323 -9.898 1.00 97.50 187 ALA A C 1
ATOM 1512 O O . ALA A 1 187 ? -1.816 4.398 -9.907 1.00 97.50 187 ALA A O 1
ATOM 1513 N N . LEU A 1 188 ? -3.735 4.346 -8.750 1.00 97.50 188 LEU A N 1
ATOM 1514 C CA . LEU A 1 188 ? -3.096 4.436 -7.434 1.00 97.50 188 LEU A CA 1
ATOM 1515 C C . LEU A 1 188 ? -2.256 3.199 -7.088 1.00 97.50 188 LEU A C 1
ATOM 1517 O O . LEU A 1 188 ? -1.218 3.341 -6.440 1.00 97.50 188 LEU A O 1
ATOM 1521 N N . ALA A 1 189 ? -2.640 2.005 -7.551 1.00 97.75 189 ALA A N 1
ATOM 1522 C CA . ALA A 1 189 ? -1.836 0.800 -7.360 1.00 97.75 189 ALA A CA 1
ATOM 1523 C C . ALA A 1 189 ? -0.524 0.886 -8.155 1.00 97.75 189 ALA A C 1
ATOM 1525 O O . ALA A 1 189 ? 0.539 0.554 -7.629 1.00 97.75 189 ALA A O 1
ATOM 1526 N N . HIS A 1 190 ? -0.564 1.420 -9.381 1.00 98.19 190 HIS A N 1
ATOM 1527 C CA . HIS A 1 190 ? 0.646 1.718 -10.158 1.00 98.19 190 HIS A CA 1
ATOM 1528 C C . HIS A 1 190 ? 1.511 2.792 -9.505 1.00 98.19 190 HIS A C 1
ATOM 1530 O O . HIS A 1 190 ? 2.735 2.661 -9.452 1.00 98.19 190 HIS A O 1
ATOM 1536 N N . MET A 1 191 ? 0.900 3.851 -8.973 1.00 98.12 191 MET A N 1
ATOM 1537 C CA . MET A 1 191 ? 1.617 4.881 -8.221 1.00 98.12 191 MET A CA 1
ATOM 1538 C C . MET A 1 191 ? 2.347 4.270 -7.012 1.00 98.12 191 MET A C 1
ATOM 1540 O O . MET A 1 191 ? 3.553 4.475 -6.854 1.00 98.12 191 MET A O 1
ATOM 1544 N N . ALA A 1 192 ? 1.644 3.475 -6.200 1.00 97.69 192 ALA A N 1
ATOM 1545 C CA . ALA A 1 192 ? 2.209 2.792 -5.039 1.00 97.69 192 ALA A CA 1
ATOM 1546 C C . ALA A 1 192 ? 3.320 1.807 -5.436 1.00 97.69 192 ALA A C 1
ATOM 1548 O O . ALA A 1 192 ? 4.384 1.789 -4.815 1.00 97.69 192 ALA A O 1
ATOM 1549 N N . TRP A 1 193 ? 3.117 1.041 -6.511 1.00 97.81 193 TRP A N 1
ATOM 1550 C CA . TRP A 1 193 ? 4.130 0.146 -7.064 1.00 97.81 193 TRP A CA 1
ATOM 1551 C C . TRP A 1 193 ? 5.423 0.891 -7.418 1.00 97.81 193 TRP A C 1
ATOM 1553 O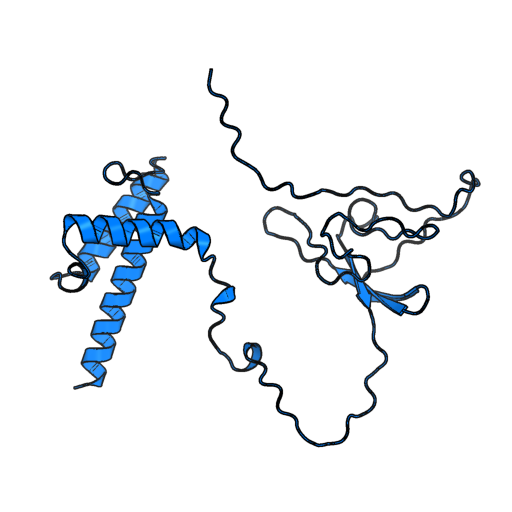 O . TRP A 1 193 ? 6.506 0.472 -7.007 1.00 97.81 193 TRP A O 1
ATOM 1563 N N . ASN A 1 194 ? 5.325 2.032 -8.108 1.00 98.25 194 ASN A N 1
ATOM 1564 C CA . ASN A 1 194 ? 6.498 2.834 -8.464 1.00 98.25 194 ASN A CA 1
ATOM 1565 C C . ASN A 1 194 ? 7.219 3.382 -7.220 1.00 98.25 194 ASN A C 1
ATOM 1567 O O . ASN A 1 194 ? 8.450 3.372 -7.172 1.00 98.25 194 ASN A O 1
ATOM 1571 N N . ALA A 1 195 ? 6.478 3.814 -6.194 1.00 98.12 195 ALA A N 1
ATOM 1572 C CA . ALA A 1 195 ? 7.065 4.253 -4.928 1.00 98.12 195 ALA A CA 1
ATOM 1573 C C . ALA A 1 195 ? 7.825 3.114 -4.219 1.00 98.12 195 ALA A C 1
ATOM 1575 O O . ALA A 1 195 ? 8.943 3.316 -3.738 1.00 98.12 195 ALA A O 1
ATOM 1576 N N . LEU A 1 196 ? 7.266 1.898 -4.210 1.00 97.44 196 LEU A N 1
ATOM 1577 C CA . LEU A 1 196 ? 7.935 0.709 -3.673 1.00 97.44 196 LEU A CA 1
ATOM 1578 C C . LEU A 1 196 ? 9.183 0.334 -4.480 1.00 97.44 196 LEU A C 1
ATOM 1580 O O . LEU A 1 196 ? 10.209 -0.001 -3.887 1.00 97.44 196 LEU A O 1
ATOM 1584 N N . ALA A 1 197 ? 9.131 0.429 -5.810 1.00 97.19 197 ALA A N 1
ATOM 1585 C CA . ALA A 1 197 ? 10.289 0.184 -6.666 1.00 97.19 197 ALA A CA 1
ATOM 1586 C C . ALA A 1 197 ? 11.426 1.177 -6.362 1.00 97.19 197 ALA A C 1
ATOM 1588 O O . ALA A 1 197 ? 12.582 0.775 -6.221 1.00 97.19 197 ALA A O 1
ATOM 1589 N N . MET A 1 198 ? 11.105 2.462 -6.171 1.00 97.44 198 MET A N 1
ATOM 1590 C CA . MET A 1 198 ? 12.074 3.475 -5.733 1.00 97.44 198 MET A CA 1
ATOM 1591 C C . MET A 1 198 ? 12.667 3.154 -4.356 1.00 97.44 198 MET A C 1
ATOM 1593 O O . MET A 1 198 ? 13.880 3.268 -4.173 1.00 97.44 198 MET A O 1
ATOM 1597 N N . LEU A 1 199 ? 11.838 2.734 -3.395 1.00 97.44 199 LEU A N 1
ATOM 1598 C CA . LEU A 1 199 ? 12.297 2.338 -2.062 1.00 97.44 199 LEU A CA 1
ATOM 1599 C C . LEU A 1 199 ? 13.255 1.139 -2.130 1.00 97.44 199 LEU A C 1
ATOM 1601 O O . LEU A 1 199 ? 14.304 1.155 -1.489 1.00 97.44 199 LEU A O 1
ATOM 1605 N N . ALA A 1 200 ? 12.935 0.130 -2.943 1.00 95.50 200 ALA A N 1
ATOM 1606 C CA . ALA A 1 200 ? 13.793 -1.032 -3.155 1.00 95.50 200 ALA A CA 1
ATOM 1607 C C . ALA A 1 200 ? 15.145 -0.637 -3.771 1.00 95.50 200 ALA A C 1
ATOM 1609 O O . ALA A 1 200 ? 16.187 -0.995 -3.230 1.00 95.50 200 ALA A O 1
ATOM 1610 N N . VAL A 1 201 ? 15.145 0.186 -4.827 1.00 93.25 201 VAL A N 1
ATOM 1611 C CA . VAL A 1 201 ? 16.380 0.698 -5.451 1.00 93.25 201 VAL A CA 1
ATOM 1612 C C . VAL A 1 201 ? 17.217 1.505 -4.455 1.00 93.25 201 VAL A C 1
ATOM 1614 O O . VAL A 1 201 ? 18.448 1.436 -4.463 1.00 93.25 201 VAL A O 1
ATOM 1617 N N . TRP A 1 202 ? 16.576 2.287 -3.583 1.00 94.44 202 TRP A N 1
ATOM 1618 C CA . TRP A 1 202 ? 17.279 3.008 -2.527 1.00 94.44 202 TRP A CA 1
ATOM 1619 C C . TRP A 1 202 ? 17.920 2.051 -1.511 1.00 94.44 202 TRP A C 1
ATOM 1621 O O . TRP A 1 202 ? 19.093 2.244 -1.186 1.00 94.44 202 TRP A O 1
ATOM 1631 N N . HIS A 1 203 ? 17.207 1.013 -1.057 1.00 93.44 203 HIS A N 1
ATOM 1632 C CA . HIS A 1 203 ? 17.754 -0.015 -0.161 1.00 93.44 203 HIS A CA 1
ATOM 1633 C C . HIS A 1 203 ? 18.942 -0.752 -0.780 1.00 93.44 203 HIS A C 1
ATOM 1635 O O . HIS A 1 203 ? 19.983 -0.861 -0.131 1.00 93.44 203 HIS A O 1
ATOM 1641 N N . ASP A 1 204 ? 18.826 -1.182 -2.038 1.00 90.25 204 ASP A N 1
ATOM 1642 C CA . ASP A 1 204 ? 19.894 -1.885 -2.754 1.00 90.25 204 ASP A CA 1
ATOM 1643 C C . ASP A 1 204 ? 21.172 -1.019 -2.803 1.00 90.25 204 ASP A C 1
ATOM 1645 O O . ASP A 1 204 ? 22.275 -1.495 -2.522 1.00 90.25 204 ASP A O 1
ATOM 1649 N N . LYS A 1 205 ? 21.028 0.300 -3.016 1.00 88.31 205 LYS A N 1
ATOM 1650 C CA . LYS A 1 205 ? 22.146 1.259 -2.937 1.00 88.31 205 LYS A CA 1
ATOM 1651 C C . LYS A 1 205 ? 22.746 1.394 -1.535 1.00 88.31 205 LYS A C 1
ATOM 1653 O O . LYS A 1 205 ? 23.959 1.578 -1.428 1.00 88.31 205 LYS A O 1
ATOM 1658 N N . GLN A 1 206 ? 21.941 1.372 -0.469 1.00 89.38 206 GLN A N 1
ATOM 1659 C CA . GLN A 1 206 ? 22.469 1.455 0.901 1.00 89.38 206 GLN A CA 1
ATOM 1660 C C . GLN A 1 206 ? 23.218 0.181 1.290 1.00 89.38 206 GLN A C 1
ATOM 1662 O O . GLN A 1 206 ? 24.267 0.265 1.923 1.00 89.38 206 GLN A O 1
ATOM 1667 N N . ASN A 1 207 ? 22.702 -0.982 0.893 1.00 88.31 207 ASN A N 1
ATOM 1668 C CA . ASN A 1 207 ? 23.324 -2.269 1.186 1.00 88.31 207 ASN A CA 1
ATOM 1669 C C . ASN A 1 207 ? 24.674 -2.398 0.475 1.00 88.31 207 ASN A C 1
ATOM 1671 O O . ASN A 1 207 ? 25.671 -2.695 1.126 1.00 88.31 207 ASN A O 1
ATOM 1675 N N . TYR A 1 208 ? 24.751 -2.007 -0.801 1.00 85.31 208 TYR A N 1
ATOM 1676 C CA . TYR A 1 208 ? 26.014 -1.973 -1.544 1.00 85.31 208 TYR A CA 1
ATOM 1677 C C . TYR A 1 208 ? 27.103 -1.114 -0.875 1.00 85.31 208 TYR A C 1
ATOM 1679 O O . TYR A 1 208 ? 28.282 -1.451 -0.915 1.00 85.31 208 TYR A O 1
ATOM 1687 N N . LYS A 1 209 ? 26.726 0.010 -0.249 1.00 79.94 209 L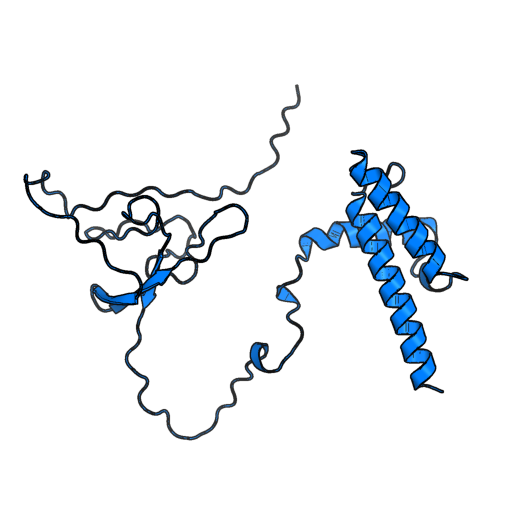YS A N 1
ATOM 1688 C CA . LYS A 1 209 ? 27.675 0.880 0.467 1.00 79.94 209 LYS A CA 1
ATOM 1689 C C . LYS A 1 209 ? 28.173 0.292 1.784 1.00 79.94 209 LYS A C 1
ATOM 1691 O O . LYS A 1 209 ? 29.228 0.705 2.233 1.00 79.94 209 LYS A O 1
ATOM 1696 N N . LYS A 1 210 ? 27.404 -0.590 2.426 1.00 73.06 210 LYS A N 1
ATOM 1697 C CA . LYS A 1 210 ? 27.792 -1.230 3.694 1.00 73.06 210 LYS A CA 1
ATOM 1698 C C . LYS A 1 210 ? 28.765 -2.389 3.489 1.00 73.06 210 LYS A C 1
ATOM 1700 O O . LYS A 1 210 ? 29.492 -2.731 4.412 1.00 73.06 210 LYS A O 1
ATOM 1705 N N . GLU A 1 211 ? 28.743 -3.001 2.310 1.00 69.69 211 GLU A N 1
ATOM 1706 C CA . GLU A 1 211 ? 29.603 -4.132 1.943 1.00 69.69 211 GLU A CA 1
ATOM 1707 C C . GLU A 1 211 ? 30.972 -3.701 1.383 1.00 69.69 211 GLU A C 1
ATOM 1709 O O . GLU A 1 211 ? 31.836 -4.548 1.160 1.00 69.69 211 GLU A O 1
ATOM 1714 N N . LYS A 1 212 ? 31.172 -2.396 1.160 1.00 53.06 212 LYS A N 1
ATOM 1715 C CA . LYS A 1 212 ? 32.436 -1.781 0.737 1.00 53.06 212 LYS A CA 1
ATOM 1716 C C . LYS A 1 212 ? 33.096 -1.024 1.878 1.00 53.06 212 LYS A C 1
ATOM 1718 O O . LYS A 1 212 ? 34.343 -1.069 1.930 1.00 53.06 212 LYS A O 1
#

InterPro domains:
  IPR044038 dATP/dGTP diphosphohydrolase, N-terminal [PF18909] (115-206)

Foldseek 3Di:
DDDDPPDDPDPDDDDDDDDFFPDPPDPPDDDDDDDQQDWDDDPPFIKGKHFFDADPVGDGDAPQAPQQDPVNHDSDDDPGDDDDAACPDPVRTGIGIHTDDDPDDPDPPDPPPPPPCVVVPHDPPVVDPVVVLVLLVLVQVVCCVVPNHPVLLVDDVSLVVLVVLLVVLVVCVVVVNQADPPSRGGSVSSNVNSVVSNVVNVVVVVVVVVVD

Sequence (212 aa):
MGDSRGILGNVHYCYIQIDLPRIKKKKGEEIMERKIGEEFQFDDAKLEVVKAHVDVYGNSYCEGCYFLHSNSKCCSAFKEKIGYCSEKRIDKIPVIFKKVDAPEQPATDEPKSFKNDREDGKPMWELLPLPDLEDVVKVYTFGAQKYGPNTWRELENAMDRYKAAMLRHLVSFDKGEEFDEESGLPALAHMAWNALAMLAVWHDKQNYKKEK